Protein AF-A0A942D0F4-F1 (afdb_monomer_lite)

Secondary structure (DSSP, 8-state):
------HHHHHHHHHHHHHHHTTTGGGT-PPTT---GGGS-TT-S-GGGSPTT---TTTS-GGGS---TT-TTSTTTTT-HHHHHHHHHHHHHHHHHHTTSHHHHHHHHTTT--GGGS--GGGEEEEEEEEPBTPPPEEEEEETTEEEEEEEEE-GGG-EEEEEEEEE-SSS-EEEEEEEEEESTTS--EEEP--EEE-SSEEEEEEEE-TTEEEEEEEEEE-SS-EEEEEEEEE--TTS-EEEEEEEEEE-

Sequence (252 aa):
MRKRLTFANVMSVIAVFVALGGVGYAAVKLPKNSVGTAQLKPSSVTGAKVRNGSLTGADIAAGTLGTVPRATSAAGADHATSADNAAYAQHAGSADHAARADSAANADELGGAPASAYLGAGSVRRIDVTLHRNAEPVTLLQAGPLSLRASCGEGGLAGTFLVVEAASGGVEPSIYRSVVLQHQIGSPGTQAEAESMPISSSFQLLLRVEATNTAVGTIVYSDADTTISIDYRALALSGGDCPFAGTAVIAN

Radius of gyration: 59.55 Å; chains: 1; bounding box: 119×31×167 Å

Foldseek 3Di:
DDPDDPPVNVVVVVVVCCVVVVPPPCPPDDDPPNDDPVNDDPPNDDPVNDDPPPDDPVNDDPVPDDDDPDPVCVVVVVVPPVVVVVVVVVVVVVVVCPPPPVVVVVCVVVVVDPPLVDQPPVQKDKFWDKADEPDDWDFRDDDAQWTWTWHWYQDPVQAIKIKIKIWGPADFKWKWKWKWKDQDDPDDTDTPDTDRDRDDTMDIDIDRAHARIKIWIWIWIDDPQKIKIKTKIWHQHPNRIIIIIIMIGIDD

pLDDT: mean 71.76, std 12.82, range [40.78, 91.44]

Structure (mmCIF, N/CA/C/O backbone):
data_AF-A0A942D0F4-F1
#
_entry.id   AF-A0A942D0F4-F1
#
loop_
_atom_site.group_PDB
_atom_site.id
_atom_site.type_symbol
_atom_site.label_atom_id
_atom_site.label_alt_id
_atom_site.label_comp_id
_atom_site.label_asym_id
_atom_site.label_entity_id
_atom_site.label_seq_id
_atom_site.pdbx_PDB_ins_code
_atom_site.Cartn_x
_atom_site.Cartn_y
_atom_site.Cartn_z
_atom_site.occupancy
_atom_site.B_iso_or_equiv
_atom_site.auth_seq_id
_atom_site.auth_comp_id
_atom_site.auth_asym_id
_atom_site.auth_atom_id
_atom_site.pdbx_PDB_model_num
ATOM 1 N N . MET A 1 1 ? -79.527 15.277 116.116 1.00 46.66 1 MET A N 1
ATOM 2 C CA . MET A 1 1 ? -78.983 14.015 115.561 1.00 46.66 1 MET A CA 1
ATOM 3 C C . MET A 1 1 ? -77.509 14.205 115.219 1.00 46.66 1 MET A C 1
ATOM 5 O O . MET A 1 1 ? -77.206 15.027 114.368 1.00 46.66 1 MET A O 1
ATOM 9 N N . ARG A 1 2 ? -76.581 13.498 115.878 1.00 52.62 2 ARG A N 1
ATOM 10 C CA . ARG A 1 2 ? -75.160 13.474 115.480 1.00 52.62 2 ARG A CA 1
ATOM 11 C C . ARG A 1 2 ? -74.925 12.196 114.672 1.00 52.62 2 ARG A C 1
ATOM 13 O O . ARG A 1 2 ? -74.921 11.118 115.257 1.00 52.62 2 ARG A O 1
ATOM 20 N N . LYS A 1 3 ? -74.762 12.303 113.347 1.00 58.59 3 LYS A N 1
ATOM 21 C CA . LYS A 1 3 ? -74.319 11.186 112.495 1.00 58.59 3 LYS A CA 1
ATOM 22 C C . LYS A 1 3 ? -72.857 10.900 112.828 1.00 58.59 3 LYS A C 1
ATOM 24 O O . LYS A 1 3 ? -71.962 11.566 112.321 1.00 58.59 3 LYS A O 1
ATOM 29 N N . ARG A 1 4 ? -72.613 9.958 113.734 1.00 66.94 4 ARG A N 1
ATOM 30 C CA . ARG A 1 4 ? -71.269 9.426 113.952 1.00 66.94 4 ARG A CA 1
ATOM 31 C C . ARG A 1 4 ? -71.101 8.274 112.976 1.00 66.94 4 ARG A C 1
ATOM 33 O O . ARG A 1 4 ? -71.820 7.285 113.072 1.00 66.94 4 ARG A O 1
ATOM 40 N N . LEU A 1 5 ? -70.209 8.440 112.006 1.00 67.00 5 LEU A N 1
ATOM 41 C CA . LEU A 1 5 ? -69.762 7.322 111.186 1.00 67.00 5 LEU A CA 1
ATOM 42 C C . LEU A 1 5 ? -69.105 6.321 112.138 1.00 67.00 5 LEU A C 1
ATOM 44 O O . LEU A 1 5 ? -68.158 6.665 112.845 1.00 67.00 5 LEU A O 1
ATOM 48 N N . THR A 1 6 ? -69.667 5.120 112.232 1.00 80.00 6 THR A N 1
ATOM 49 C CA . THR A 1 6 ? -69.077 4.057 113.039 1.00 80.00 6 THR A CA 1
ATOM 50 C C . THR A 1 6 ? -67.771 3.626 112.380 1.00 80.00 6 THR A C 1
ATOM 52 O O . THR A 1 6 ? -67.660 3.588 111.153 1.00 80.00 6 THR A O 1
ATOM 55 N N . PHE A 1 7 ? -66.773 3.295 113.198 1.00 82.50 7 PHE A N 1
ATOM 56 C CA . PHE A 1 7 ? -65.472 2.800 112.741 1.00 82.50 7 PHE A CA 1
ATOM 57 C C . PHE A 1 7 ? -65.608 1.640 111.733 1.00 82.50 7 PHE A C 1
ATOM 59 O O . PHE A 1 7 ? -64.861 1.564 110.760 1.00 82.50 7 PHE A O 1
ATOM 66 N N . ALA A 1 8 ? -66.639 0.806 111.911 1.00 83.12 8 ALA A N 1
ATOM 67 C CA . ALA A 1 8 ? -66.989 -0.291 111.014 1.00 83.12 8 ALA A CA 1
ATOM 68 C C . ALA A 1 8 ? -67.270 0.158 109.569 1.00 83.12 8 ALA A C 1
ATOM 70 O O . ALA A 1 8 ? -66.761 -0.452 108.632 1.00 83.12 8 ALA A O 1
ATOM 71 N N . ASN A 1 9 ? -68.021 1.247 109.370 1.00 85.50 9 ASN A N 1
ATOM 72 C CA . ASN A 1 9 ? -68.335 1.724 108.022 1.00 85.50 9 ASN A CA 1
ATOM 73 C C . ASN A 1 9 ? -67.095 2.297 107.328 1.00 85.50 9 ASN A C 1
ATOM 75 O O . ASN A 1 9 ? -66.911 2.082 106.136 1.00 85.50 9 ASN A O 1
ATOM 79 N N . VAL A 1 10 ? -66.208 2.971 108.065 1.00 87.19 10 VAL A N 1
ATOM 80 C CA . VAL A 1 10 ? -64.954 3.496 107.499 1.00 87.19 10 VAL A CA 1
ATOM 81 C C . VAL A 1 10 ? -64.035 2.353 107.062 1.00 87.19 10 VAL A C 1
ATOM 83 O O . VAL A 1 10 ? -63.529 2.365 105.942 1.00 87.19 10 VAL A O 1
ATOM 86 N N . MET A 1 11 ? -63.873 1.330 107.904 1.00 87.25 11 MET A N 1
ATOM 87 C CA . MET A 1 11 ? -63.058 0.161 107.564 1.00 87.25 11 MET A CA 1
ATOM 88 C C . MET A 1 11 ? -63.653 -0.664 106.421 1.00 87.25 11 MET A C 1
ATOM 90 O O . MET A 1 11 ? -62.901 -1.146 105.580 1.00 87.25 11 MET A O 1
ATOM 94 N N . SER A 1 12 ? -64.981 -0.773 106.327 1.00 87.50 12 SER A N 1
ATOM 95 C CA . SER A 1 12 ? -65.645 -1.452 105.208 1.00 87.50 12 SER A CA 1
ATOM 96 C C . SER A 1 12 ? -65.361 -0.766 103.867 1.00 87.50 12 SER A C 1
ATOM 98 O O . SER A 1 12 ? -65.017 -1.441 102.899 1.00 87.50 12 SER A O 1
ATOM 100 N N . VAL A 1 13 ? -65.410 0.569 103.808 1.00 87.81 13 VAL A N 1
ATOM 101 C CA . VAL A 1 13 ? -65.136 1.311 102.565 1.00 87.81 13 VAL A CA 1
ATOM 102 C C . VAL A 1 13 ? -63.662 1.202 102.169 1.00 87.81 13 VAL A C 1
ATOM 104 O O . VAL A 1 13 ? -63.375 0.983 100.997 1.00 87.81 13 VAL A O 1
ATOM 107 N N . ILE A 1 14 ? -62.728 1.282 103.126 1.00 86.44 14 ILE A N 1
ATOM 108 C CA . ILE A 1 14 ? -61.291 1.103 102.854 1.00 86.44 14 ILE A CA 1
ATOM 109 C C . ILE A 1 14 ? -61.001 -0.327 102.387 1.00 86.44 14 ILE A C 1
ATOM 111 O O . ILE A 1 14 ? -60.286 -0.509 101.406 1.00 86.44 14 ILE A O 1
ATOM 115 N N . ALA A 1 15 ? -61.583 -1.338 103.036 1.00 86.00 15 ALA A N 1
ATOM 116 C CA . ALA A 1 15 ? -61.415 -2.734 102.644 1.00 86.00 15 ALA A CA 1
ATOM 117 C C . ALA A 1 15 ? -61.920 -2.989 101.217 1.00 86.00 15 ALA A C 1
ATOM 119 O O . ALA A 1 15 ? -61.225 -3.633 100.436 1.00 86.00 15 ALA A O 1
ATOM 120 N N . VAL A 1 16 ? -63.077 -2.431 100.844 1.00 85.06 16 VAL A N 1
ATOM 121 C CA . VAL A 1 16 ? -63.605 -2.515 99.472 1.00 85.06 16 VAL A CA 1
ATOM 122 C C . VAL A 1 16 ? -62.704 -1.766 98.487 1.00 85.06 16 VAL A C 1
ATOM 124 O O . VAL A 1 16 ? -62.429 -2.279 97.406 1.00 85.06 16 VAL A O 1
ATOM 127 N N . PHE A 1 17 ? -62.177 -0.596 98.860 1.00 84.94 17 PHE A N 1
ATOM 128 C CA . PHE A 1 17 ? -61.252 0.161 98.012 1.00 84.94 17 PHE A CA 1
ATOM 129 C C . PHE A 1 17 ? -59.936 -0.588 97.769 1.00 84.94 17 PHE A C 1
ATOM 131 O O . PHE A 1 17 ? -59.422 -0.579 96.655 1.00 84.94 17 PHE A O 1
ATOM 138 N N . VAL A 1 18 ? -59.403 -1.273 98.782 1.00 82.62 18 VAL A N 1
ATOM 139 C CA . VAL A 1 18 ? -58.183 -2.087 98.666 1.00 82.62 18 VAL A CA 1
ATOM 140 C C . VAL A 1 18 ? -58.455 -3.378 97.888 1.00 82.62 18 VAL A C 1
ATOM 142 O O . VAL A 1 18 ? -57.664 -3.736 97.015 1.00 82.62 18 VAL A O 1
ATOM 145 N N . ALA A 1 19 ? -59.593 -4.036 98.128 1.00 82.62 19 ALA A N 1
ATOM 146 C CA . ALA A 1 19 ? -60.007 -5.235 97.397 1.00 82.62 19 ALA A CA 1
ATOM 147 C C . ALA A 1 19 ? -60.222 -4.962 95.897 1.00 82.62 19 ALA A C 1
ATOM 149 O O . ALA A 1 19 ? -59.874 -5.798 95.068 1.00 82.62 19 ALA A O 1
ATOM 150 N N . LEU A 1 20 ? -60.737 -3.779 95.540 1.00 79.12 20 LEU A N 1
ATOM 151 C CA . LEU A 1 20 ? -60.887 -3.341 94.147 1.00 79.12 20 LEU A CA 1
ATOM 152 C C . LEU A 1 20 ? -59.605 -2.707 93.574 1.00 79.12 20 LEU A C 1
ATOM 154 O O . LEU A 1 20 ? -59.385 -2.751 92.366 1.00 79.12 20 LEU A O 1
ATOM 158 N N . GLY A 1 21 ? -58.742 -2.134 94.417 1.00 72.00 21 GLY A N 1
ATOM 159 C CA . GLY A 1 21 ? -57.509 -1.452 94.010 1.00 72.00 21 GLY A CA 1
ATOM 160 C C . GLY A 1 21 ? -56.322 -2.379 93.720 1.00 72.00 21 GLY A C 1
ATOM 161 O O . GLY A 1 21 ? -55.413 -1.992 92.984 1.00 72.00 21 GLY A O 1
ATOM 162 N N . GLY A 1 22 ? -56.322 -3.610 94.247 1.00 64.88 22 GLY A N 1
ATOM 163 C CA . GLY A 1 22 ? -55.189 -4.543 94.152 1.00 64.88 22 GLY A CA 1
ATOM 164 C C . GLY A 1 22 ? -54.845 -5.041 92.740 1.00 64.88 22 GLY A C 1
ATOM 165 O O . GLY A 1 22 ? -53.707 -5.432 92.493 1.00 64.88 22 GLY A O 1
ATOM 166 N N . VAL A 1 23 ? -55.782 -4.988 91.789 1.00 62.19 23 VAL A N 1
ATOM 167 C CA . VAL A 1 23 ? -55.579 -5.498 90.416 1.00 62.19 23 VAL A CA 1
ATOM 168 C C . VAL A 1 23 ? -55.050 -4.451 89.427 1.00 62.19 23 VAL A C 1
ATOM 170 O O . VAL A 1 23 ? -54.609 -4.805 88.336 1.00 62.19 23 VAL A O 1
ATOM 173 N N . GLY A 1 24 ? -55.049 -3.163 89.788 1.00 58.78 24 GLY A N 1
ATOM 174 C CA . GLY A 1 24 ? -54.719 -2.076 88.855 1.00 58.78 24 GLY A CA 1
ATOM 175 C C . GLY A 1 24 ? -53.224 -1.787 88.686 1.00 58.78 24 GLY A C 1
ATOM 176 O O . GLY A 1 24 ? -52.802 -1.336 87.624 1.00 58.78 24 GLY A O 1
ATOM 177 N N . TYR A 1 25 ? -52.395 -2.047 89.703 1.00 54.44 25 TYR A N 1
ATOM 178 C CA . TYR A 1 25 ? -51.003 -1.571 89.698 1.00 54.44 25 TYR A CA 1
ATOM 179 C C . TYR A 1 25 ? -50.061 -2.418 88.823 1.00 54.44 25 TYR A C 1
ATOM 181 O O . TYR A 1 25 ? -49.127 -1.886 88.225 1.00 54.44 25 TYR A O 1
ATOM 189 N N . ALA A 1 26 ? -50.337 -3.715 88.662 1.00 56.12 26 ALA A N 1
ATOM 190 C CA . ALA A 1 26 ? -49.526 -4.594 87.815 1.00 56.12 26 ALA A CA 1
ATOM 191 C C . ALA A 1 26 ? -49.729 -4.350 86.303 1.00 56.12 26 ALA A C 1
ATOM 193 O O . ALA A 1 26 ? -48.894 -4.754 85.497 1.00 56.12 26 ALA A O 1
ATOM 194 N N . ALA A 1 27 ? -50.807 -3.664 85.907 1.00 57.88 27 ALA A N 1
ATOM 195 C CA . ALA A 1 27 ? -51.160 -3.461 84.502 1.00 57.88 27 ALA A CA 1
ATOM 196 C C . ALA A 1 27 ? -50.470 -2.251 83.840 1.00 57.88 27 ALA A C 1
ATOM 198 O O . ALA A 1 27 ? -50.509 -2.126 82.618 1.00 57.88 27 ALA A O 1
ATOM 199 N N . VAL A 1 28 ? -49.847 -1.352 84.613 1.00 64.31 28 VAL A N 1
ATOM 200 C CA . VAL A 1 28 ? -49.390 -0.045 84.090 1.00 64.31 28 VAL A CA 1
ATOM 201 C C . VAL A 1 28 ? -47.878 0.009 83.830 1.00 64.31 28 VAL A C 1
ATOM 203 O O . VAL A 1 28 ? -47.424 0.800 83.005 1.00 64.31 28 VAL A O 1
ATOM 206 N N . LYS A 1 29 ? -47.074 -0.851 84.470 1.00 67.88 29 LYS A N 1
ATOM 207 C CA . LYS A 1 29 ? -45.626 -0.951 84.213 1.00 67.88 29 LYS A CA 1
ATOM 208 C C . LYS A 1 29 ? -45.172 -2.405 84.186 1.00 67.88 29 LYS A C 1
ATOM 210 O O .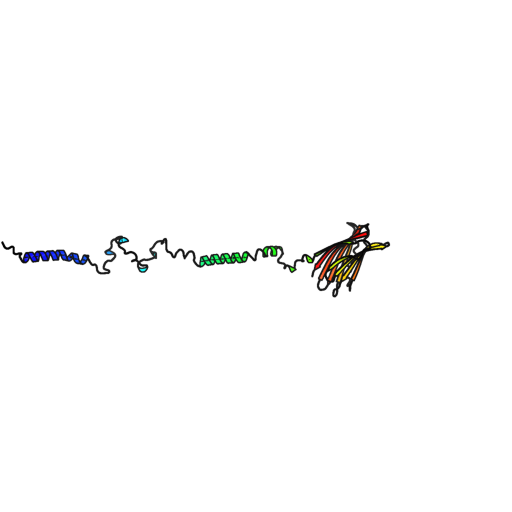 LYS A 1 29 ? -44.862 -2.991 85.218 1.00 67.88 29 LYS A O 1
ATOM 215 N N . LEU A 1 30 ? -45.092 -2.963 82.983 1.00 72.75 30 LEU A N 1
ATOM 216 C CA . LEU A 1 30 ? -44.415 -4.235 82.756 1.00 72.75 30 LEU A CA 1
ATOM 217 C C . LEU A 1 30 ? -42.901 -4.060 82.989 1.00 72.75 30 LEU A C 1
ATOM 219 O O . LEU A 1 30 ? -42.330 -3.063 82.527 1.00 72.75 30 LEU A O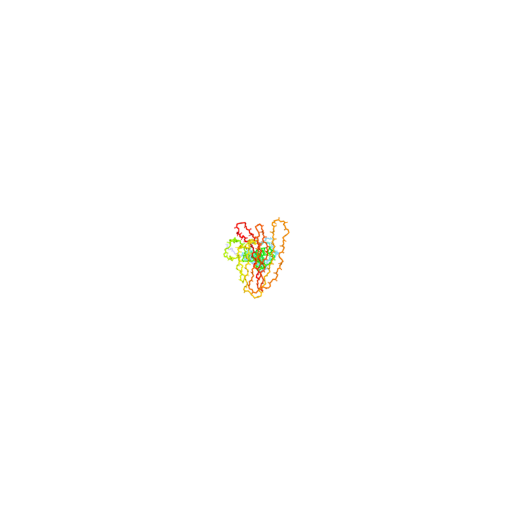 1
ATOM 223 N N . PRO A 1 31 ? -42.230 -5.003 83.674 1.00 76.44 31 PRO A N 1
ATOM 224 C CA . PRO A 1 31 ? -40.776 -5.021 83.734 1.00 76.44 31 PRO A CA 1
ATOM 225 C C . PRO A 1 31 ? -40.181 -5.155 82.326 1.00 76.44 31 PRO A C 1
ATOM 227 O O . PRO A 1 31 ? -40.799 -5.715 81.413 1.00 76.44 31 PRO A O 1
ATOM 230 N N . LYS A 1 32 ? -38.947 -4.670 82.138 1.00 75.94 32 LYS A N 1
ATOM 231 C CA . LYS A 1 32 ? -38.210 -4.892 80.884 1.00 75.94 32 LYS A CA 1
ATOM 232 C C . LYS A 1 32 ? -38.140 -6.401 80.596 1.00 75.94 32 LYS A C 1
ATOM 234 O O . LYS A 1 32 ? -37.980 -7.192 81.521 1.00 75.94 32 LYS A O 1
ATOM 239 N N . ASN A 1 33 ? -38.274 -6.789 79.326 1.00 76.25 33 ASN A N 1
ATOM 240 C CA . ASN A 1 33 ? -38.228 -8.184 78.852 1.00 76.25 33 ASN A CA 1
ATOM 241 C C . ASN A 1 33 ? -39.361 -9.107 79.355 1.00 76.25 33 ASN A C 1
ATOM 243 O O . ASN A 1 33 ? -39.236 -10.322 79.273 1.00 76.25 33 ASN A O 1
ATOM 247 N N . SER A 1 34 ? -40.473 -8.557 79.857 1.00 80.81 34 SER A N 1
ATOM 248 C CA . SER A 1 34 ? -41.623 -9.351 80.337 1.00 80.81 34 SER A CA 1
ATOM 249 C C . SER A 1 34 ? -42.722 -9.575 79.290 1.00 80.81 34 SER A C 1
ATOM 251 O O . SER A 1 34 ? -43.788 -10.080 79.634 1.00 80.81 34 SER A O 1
ATOM 253 N N . VAL A 1 35 ? -42.480 -9.180 78.033 1.00 83.94 35 VAL A N 1
ATOM 254 C CA . VAL A 1 35 ? -43.385 -9.406 76.895 1.00 83.94 35 VAL A CA 1
ATOM 255 C C . VAL A 1 35 ? -42.689 -10.313 75.878 1.00 83.94 35 VAL A C 1
ATOM 257 O O . VAL A 1 35 ? -41.828 -9.864 75.128 1.00 83.94 35 VAL A O 1
ATOM 260 N N . GLY A 1 36 ? -43.042 -11.595 75.885 1.00 85.56 36 GLY A N 1
ATOM 261 C CA . GLY A 1 36 ? -42.638 -12.602 74.911 1.00 85.56 36 GLY A CA 1
ATOM 262 C C . GLY A 1 36 ? -43.706 -12.857 73.844 1.00 85.56 36 GLY A C 1
ATOM 263 O O . GLY A 1 36 ? -44.772 -12.241 73.821 1.00 85.56 36 GLY A O 1
ATOM 264 N N . THR A 1 37 ? -43.434 -13.816 72.962 1.00 83.75 37 THR A N 1
ATOM 265 C CA . THR A 1 37 ? -44.292 -14.151 71.811 1.00 83.75 37 THR A CA 1
ATOM 266 C C . THR A 1 37 ? -45.696 -14.596 72.215 1.00 83.75 37 THR A C 1
ATOM 268 O O . THR A 1 37 ? -46.662 -14.206 71.571 1.00 83.75 37 THR A O 1
ATOM 271 N N . ALA A 1 38 ? -45.836 -15.333 73.322 1.00 85.38 38 ALA A N 1
ATOM 272 C CA . ALA A 1 38 ? -47.132 -15.800 73.823 1.00 85.38 38 ALA A CA 1
ATOM 273 C C . ALA A 1 38 ? -48.079 -14.659 74.250 1.00 85.38 38 ALA A C 1
ATOM 275 O O . ALA A 1 38 ? -49.293 -14.842 74.282 1.00 85.38 38 ALA A O 1
ATOM 276 N N . GLN A 1 39 ? -47.540 -13.477 74.567 1.00 87.31 39 GLN A N 1
ATOM 277 C CA . GLN A 1 39 ? -48.325 -12.296 74.946 1.00 87.31 39 GLN A CA 1
ATOM 278 C C . GLN A 1 39 ? -48.682 -11.415 73.738 1.00 87.31 39 GLN A C 1
ATOM 280 O O . GLN A 1 39 ? -49.479 -10.484 73.870 1.00 87.31 39 GLN A O 1
ATOM 285 N N . LEU A 1 40 ? -48.120 -11.699 72.558 1.00 89.12 40 LEU A N 1
ATOM 286 C CA . LEU A 1 40 ? -48.349 -10.950 71.328 1.00 89.12 40 LEU A CA 1
ATOM 287 C C . LEU A 1 40 ? -49.239 -11.756 70.382 1.00 89.12 40 LEU A C 1
ATOM 289 O O . LEU A 1 40 ? -48.892 -12.845 69.934 1.00 89.12 40 LEU A O 1
ATOM 293 N N . LYS A 1 41 ? -50.394 -11.194 70.020 1.00 88.94 41 LYS A N 1
ATOM 294 C CA . LYS A 1 41 ? -51.226 -11.776 68.959 1.00 88.94 41 LYS A CA 1
ATOM 295 C C . LYS A 1 41 ? -50.544 -11.590 67.592 1.00 88.94 41 LYS A C 1
ATOM 297 O O . LYS A 1 41 ? -49.852 -10.579 67.409 1.00 88.94 41 LYS A O 1
ATOM 302 N N . PRO A 1 42 ? -50.774 -12.487 66.615 1.00 87.75 42 PRO A N 1
ATOM 303 C CA . PRO A 1 42 ? -50.336 -12.272 65.238 1.00 87.75 42 PRO A CA 1
ATOM 304 C C . PRO A 1 42 ? -50.777 -10.896 64.722 1.00 87.75 42 PRO A C 1
ATOM 306 O O . PRO A 1 42 ? -51.885 -10.447 65.017 1.00 87.75 42 PRO A O 1
ATOM 309 N N . SER A 1 43 ? -49.889 -10.203 64.005 1.00 86.00 43 SER A N 1
ATOM 310 C CA . SER A 1 43 ? -50.131 -8.862 63.438 1.00 86.00 43 SER A CA 1
ATOM 311 C C . SER A 1 43 ? -50.434 -7.754 64.459 1.00 86.00 43 SER A C 1
ATOM 313 O O . SER A 1 43 ? -50.879 -6.667 64.092 1.00 86.00 43 SER A O 1
ATOM 315 N N . SER A 1 44 ? -50.178 -7.986 65.751 1.00 89.50 44 SER A N 1
ATOM 316 C CA . SER A 1 44 ? -50.393 -6.972 66.791 1.00 89.50 44 SER A CA 1
ATOM 317 C C . SER A 1 44 ? -49.363 -5.840 66.764 1.00 89.50 44 SER A C 1
ATOM 319 O O . SER A 1 44 ? -49.673 -4.743 67.235 1.00 89.50 44 SER A O 1
ATOM 321 N N . VAL A 1 45 ? -48.172 -6.068 66.204 1.00 90.00 45 VAL A N 1
ATOM 322 C CA . VAL A 1 45 ? -47.109 -5.065 66.043 1.00 90.00 45 VAL A CA 1
ATOM 323 C C . VAL A 1 45 ? -47.138 -4.542 64.609 1.00 90.00 45 VAL A C 1
ATOM 325 O O . VAL A 1 45 ? -46.658 -5.186 63.683 1.00 90.00 45 VAL A O 1
ATOM 328 N N . THR A 1 46 ? -47.750 -3.375 64.427 1.00 91.00 46 THR A N 1
ATOM 329 C CA . THR A 1 46 ? -47.842 -2.672 63.141 1.00 91.00 46 THR A CA 1
ATOM 330 C C . THR A 1 46 ? -46.742 -1.620 63.023 1.00 91.00 46 THR A C 1
ATOM 332 O O . THR A 1 46 ? -46.221 -1.171 64.042 1.00 91.00 46 THR A O 1
ATOM 335 N N . GLY A 1 47 ? -46.458 -1.127 61.812 1.00 88.88 47 GLY A N 1
ATOM 336 C CA . GLY A 1 47 ? -45.443 -0.083 61.593 1.00 88.88 47 GLY A CA 1
ATOM 337 C C . GLY A 1 47 ? -45.618 1.157 62.481 1.00 88.88 47 GLY A C 1
ATOM 338 O O . GLY A 1 47 ? -44.652 1.630 63.060 1.00 88.88 47 GLY A O 1
ATOM 339 N N . ALA A 1 48 ? -46.856 1.607 62.717 1.00 91.38 48 ALA A N 1
ATOM 340 C CA . ALA A 1 48 ? -47.139 2.737 63.612 1.00 91.38 48 ALA A CA 1
ATOM 341 C C . ALA A 1 48 ? -46.757 2.509 65.094 1.00 91.38 48 ALA A C 1
ATOM 343 O O . ALA A 1 48 ? -46.645 3.468 65.851 1.00 91.38 48 ALA A O 1
ATOM 344 N N . LYS A 1 49 ? -46.577 1.251 65.525 1.00 89.19 49 LYS A N 1
ATOM 345 C CA . LYS A 1 49 ? -46.125 0.891 66.882 1.00 89.19 49 LYS A CA 1
ATOM 346 C C . LYS A 1 49 ? -44.602 0.783 66.983 1.00 89.19 49 LYS A C 1
ATOM 348 O O . LYS A 1 49 ? -44.082 0.613 68.082 1.00 89.19 49 LYS A O 1
ATOM 353 N N . VAL A 1 50 ? -43.900 0.864 65.855 1.00 91.44 50 VAL A N 1
ATOM 354 C CA . VAL A 1 50 ? -42.442 0.821 65.773 1.00 91.44 50 VAL A CA 1
ATOM 355 C C . VAL A 1 50 ? -41.933 2.244 65.576 1.00 91.44 50 VAL A C 1
ATOM 357 O O . VAL A 1 50 ? -42.436 2.996 64.745 1.00 91.44 50 VAL A O 1
ATOM 360 N N . ARG A 1 51 ? -40.930 2.640 66.358 1.00 90.69 51 ARG A N 1
ATOM 361 C CA . ARG A 1 51 ? -40.317 3.960 66.217 1.00 90.69 51 ARG A CA 1
ATOM 362 C C . ARG A 1 51 ? -39.484 4.001 64.933 1.00 90.69 51 ARG A C 1
ATOM 364 O O . ARG A 1 51 ? -38.658 3.126 64.695 1.00 90.69 51 ARG A O 1
ATOM 371 N N . ASN A 1 52 ? -39.646 5.053 64.135 1.00 88.62 52 ASN A N 1
ATOM 372 C CA . ASN A 1 52 ? -38.848 5.233 62.921 1.00 88.62 52 ASN A CA 1
ATOM 373 C C . ASN A 1 52 ? -37.344 5.203 63.236 1.00 88.62 52 ASN A C 1
ATOM 375 O O . ASN A 1 52 ? -36.885 5.886 64.155 1.00 88.62 52 ASN A O 1
ATOM 379 N N . GLY A 1 53 ? -36.596 4.399 62.475 1.00 85.44 53 GLY A N 1
ATOM 380 C CA . GLY A 1 53 ? -35.149 4.234 62.628 1.00 85.44 53 GLY A CA 1
ATOM 381 C C . GLY A 1 53 ? -34.702 3.402 63.835 1.00 85.44 53 GLY A C 1
ATOM 382 O O . GLY A 1 53 ? -33.506 3.338 64.090 1.00 85.44 53 GLY A O 1
ATOM 383 N N . SER A 1 54 ? -35.613 2.771 64.589 1.00 90.06 54 SER A N 1
ATOM 384 C CA . SER A 1 54 ? -35.219 1.926 65.727 1.00 90.06 54 SER A CA 1
ATOM 385 C C . SER A 1 54 ? -34.793 0.512 65.340 1.00 90.06 54 SER A C 1
ATOM 387 O O . SER A 1 54 ? -34.214 -0.171 66.173 1.00 90.06 54 SER A O 1
ATOM 389 N N . LEU A 1 55 ? -35.126 0.058 64.128 1.00 90.00 55 LEU A N 1
ATOM 390 C CA . LEU A 1 55 ? -34.731 -1.255 63.620 1.00 90.00 55 LEU A CA 1
ATOM 391 C C . LEU A 1 55 ? -33.407 -1.124 62.866 1.00 90.00 55 LEU A C 1
ATOM 393 O O . LEU A 1 55 ? -33.309 -0.354 61.910 1.00 90.00 55 LEU A O 1
ATOM 397 N N . THR A 1 56 ? -32.402 -1.872 63.303 1.00 87.62 56 THR A N 1
ATOM 398 C CA . THR A 1 56 ? -31.062 -1.913 62.712 1.00 87.62 56 THR A CA 1
ATOM 399 C C . THR A 1 56 ? -30.847 -3.206 61.926 1.00 87.62 56 THR A C 1
ATOM 401 O O . THR A 1 56 ? -31.659 -4.127 61.980 1.00 87.62 56 THR A O 1
ATOM 404 N N . GLY A 1 57 ? -29.721 -3.313 61.214 1.00 83.25 57 GLY A N 1
ATOM 405 C CA . GLY A 1 57 ? -29.353 -4.551 60.517 1.00 83.25 57 GLY A CA 1
ATOM 406 C C . GLY A 1 57 ? -29.183 -5.764 61.444 1.00 83.25 57 GLY A C 1
ATOM 407 O O . GLY A 1 57 ? -29.324 -6.888 60.983 1.00 83.25 57 GLY A O 1
ATOM 408 N N . ALA A 1 58 ? -28.936 -5.558 62.743 1.00 85.62 58 ALA A N 1
ATOM 409 C CA . ALA A 1 58 ? -28.870 -6.645 63.722 1.00 85.62 58 ALA A CA 1
ATOM 410 C C . ALA A 1 58 ? -30.259 -7.195 64.099 1.00 85.62 58 ALA A C 1
ATOM 412 O O . ALA A 1 58 ? -30.372 -8.346 64.512 1.00 85.62 58 ALA A O 1
ATOM 413 N N . ASP A 1 59 ? -31.312 -6.390 63.930 1.00 86.06 59 ASP A N 1
ATOM 414 C CA . ASP A 1 59 ? -32.695 -6.755 64.256 1.00 86.06 59 ASP A CA 1
ATOM 415 C C . ASP A 1 59 ? -33.413 -7.447 63.084 1.00 86.06 59 ASP A C 1
ATOM 417 O O . ASP A 1 59 ? -34.530 -7.943 63.236 1.00 86.06 59 ASP A O 1
ATOM 421 N N . ILE A 1 60 ? -32.796 -7.454 61.895 1.00 87.56 60 ILE A N 1
ATOM 422 C CA . ILE A 1 60 ? -33.411 -7.899 60.645 1.00 87.56 60 ILE A CA 1
ATOM 423 C C . ILE A 1 60 ? -32.569 -9.009 60.015 1.00 87.56 60 ILE A C 1
ATOM 425 O O . ILE A 1 60 ? -31.424 -8.804 59.620 1.00 87.56 60 ILE A O 1
ATOM 429 N N . ALA A 1 61 ? -33.171 -10.181 59.823 1.00 85.00 61 ALA A N 1
ATOM 430 C CA . ALA A 1 61 ? -32.571 -11.243 59.027 1.00 85.00 61 ALA A CA 1
ATOM 431 C C . ALA A 1 61 ? -32.630 -10.871 57.533 1.00 85.00 61 ALA A C 1
ATOM 433 O O . ALA A 1 61 ? -33.650 -11.058 56.876 1.00 85.00 61 ALA A O 1
ATOM 434 N N . ALA A 1 62 ? -31.535 -10.346 56.977 1.00 79.88 62 ALA A N 1
ATOM 435 C CA . ALA A 1 62 ? -31.492 -9.864 55.590 1.00 79.88 62 ALA A CA 1
ATOM 436 C C . ALA A 1 62 ? -31.944 -10.913 54.550 1.00 79.88 62 ALA A C 1
ATOM 438 O O . ALA A 1 62 ? -32.555 -10.554 53.550 1.00 79.88 62 ALA A O 1
ATOM 439 N N . GLY A 1 63 ? -31.718 -12.206 54.815 1.00 77.56 63 GLY A N 1
ATOM 440 C CA . GLY A 1 63 ? -32.141 -13.305 53.937 1.00 77.56 63 GLY A CA 1
ATOM 441 C C . GLY A 1 63 ? -33.655 -13.544 53.871 1.00 77.56 63 GLY A C 1
ATOM 442 O O . GLY A 1 63 ? -34.110 -14.262 52.987 1.00 77.56 63 GLY A O 1
ATOM 443 N N . THR A 1 64 ? -34.446 -12.956 54.775 1.00 80.69 64 THR A N 1
ATOM 444 C CA . THR A 1 64 ? -35.918 -13.020 54.720 1.00 80.69 64 THR A CA 1
ATOM 445 C C . THR A 1 64 ? -36.536 -11.823 53.998 1.00 80.69 64 THR A C 1
ATOM 447 O O . THR A 1 64 ? -37.756 -11.756 53.858 1.00 80.69 64 THR A O 1
ATOM 450 N N . LEU A 1 65 ? -35.725 -10.848 53.579 1.00 80.50 65 LEU A N 1
ATOM 451 C CA . LEU A 1 65 ? -36.193 -9.699 52.811 1.00 80.50 65 LEU A CA 1
ATOM 452 C C . LEU A 1 65 ? -36.279 -10.069 51.325 1.00 80.50 65 LEU A C 1
ATOM 454 O O . LEU A 1 65 ? -35.386 -10.714 50.783 1.00 80.50 65 LEU A O 1
ATOM 458 N N . GLY A 1 66 ? -37.352 -9.638 50.657 1.00 75.44 66 GLY A N 1
ATOM 459 C CA . GLY A 1 66 ? -37.429 -9.677 49.196 1.00 75.44 66 GLY A CA 1
ATOM 460 C C . GLY A 1 66 ? -36.485 -8.660 48.544 1.00 75.44 66 GLY A C 1
ATOM 461 O O . GLY A 1 66 ? -35.806 -7.888 49.223 1.00 75.44 66 GLY A O 1
ATOM 462 N N . THR A 1 67 ? -36.471 -8.624 47.212 1.00 70.06 67 THR A N 1
ATOM 463 C CA . THR A 1 67 ? -35.641 -7.690 46.440 1.00 70.06 67 THR A CA 1
ATOM 464 C C . THR A 1 67 ? -35.916 -6.241 46.845 1.00 70.06 67 THR A C 1
ATOM 466 O O . THR A 1 67 ? -37.021 -5.736 46.652 1.00 70.06 67 THR A O 1
ATOM 469 N N . VAL A 1 68 ? -34.906 -5.562 47.396 1.00 70.12 68 VAL A N 1
ATOM 470 C CA . VAL A 1 68 ? -34.980 -4.141 47.760 1.00 70.12 68 VAL A CA 1
ATOM 471 C C . VAL A 1 68 ? -34.816 -3.303 46.481 1.00 70.12 68 VAL A C 1
ATOM 473 O O . VAL A 1 68 ? -33.722 -3.294 45.919 1.00 70.12 68 VAL A O 1
ATOM 476 N N . PRO A 1 69 ? -35.844 -2.566 46.008 1.00 63.75 69 PRO A N 1
ATOM 477 C CA . PRO A 1 69 ? -35.812 -1.913 44.689 1.00 63.75 69 PRO A CA 1
ATOM 478 C C . PRO A 1 69 ? -34.788 -0.777 44.551 1.00 63.75 69 PRO A C 1
ATOM 480 O O . PRO A 1 69 ? -34.507 -0.332 43.444 1.00 63.75 69 PRO A O 1
ATOM 483 N N . ARG A 1 70 ? -34.259 -0.263 45.669 1.00 61.66 70 ARG A N 1
ATOM 484 C CA . ARG A 1 70 ? -33.212 0.768 45.700 1.00 61.66 70 ARG A CA 1
ATOM 485 C C . ARG A 1 70 ? -32.215 0.478 46.815 1.00 61.66 70 ARG A C 1
ATOM 487 O O . ARG A 1 70 ? -32.157 1.197 47.807 1.00 61.66 70 ARG A O 1
ATOM 494 N N . ALA A 1 71 ? -31.437 -0.586 46.664 1.00 61.44 71 ALA A N 1
ATOM 495 C CA . ALA A 1 71 ? -30.136 -0.627 47.312 1.00 61.44 71 ALA A CA 1
ATOM 496 C C . ALA A 1 71 ? -29.202 0.249 46.469 1.00 61.44 71 ALA A C 1
ATOM 498 O O . ALA A 1 71 ? -28.891 -0.086 45.329 1.00 61.44 71 ALA A O 1
ATOM 499 N N . THR A 1 72 ? -28.765 1.389 46.998 1.00 55.69 72 THR A N 1
ATOM 500 C CA . THR A 1 72 ? -27.800 2.289 46.342 1.00 55.69 72 THR A CA 1
ATOM 501 C C . THR A 1 72 ? -26.472 1.604 45.982 1.00 55.69 72 THR A C 1
ATOM 503 O O . THR A 1 72 ? -25.698 2.168 45.219 1.00 55.69 72 THR A O 1
ATOM 506 N N . SER A 1 73 ? -26.222 0.373 46.451 1.00 57.06 73 SER A N 1
ATOM 507 C CA . SER A 1 73 ? -25.071 -0.448 46.055 1.00 57.06 73 SER A CA 1
ATOM 508 C C . SER A 1 73 ? -25.281 -1.306 44.797 1.00 57.06 73 SER A C 1
ATOM 510 O O . SER A 1 73 ? -24.321 -1.923 44.351 1.00 57.06 73 SER A O 1
ATOM 512 N N . ALA A 1 74 ? -26.483 -1.373 44.210 1.00 55.84 74 ALA A N 1
ATOM 513 C CA . ALA A 1 74 ? -26.702 -2.126 42.968 1.00 55.84 74 ALA A CA 1
ATOM 514 C C . ALA A 1 74 ? -26.157 -1.381 41.735 1.00 55.84 74 ALA A C 1
ATOM 516 O O . ALA A 1 74 ? -25.582 -2.002 40.852 1.00 55.84 74 ALA A O 1
ATOM 517 N N . ALA A 1 75 ? -26.214 -0.044 41.727 1.00 54.12 75 ALA A N 1
ATOM 518 C CA . ALA A 1 75 ? -25.666 0.766 40.633 1.00 54.12 75 ALA A CA 1
ATOM 519 C C . ALA A 1 75 ? -24.126 0.688 40.523 1.00 54.12 75 ALA A C 1
ATOM 521 O O . ALA A 1 75 ? -23.571 0.923 39.457 1.00 54.12 75 ALA A O 1
ATOM 522 N N . GLY A 1 76 ? -23.429 0.343 41.615 1.00 56.22 76 GLY A N 1
ATOM 523 C CA . GLY A 1 76 ? -21.984 0.084 41.602 1.00 56.22 76 GLY A CA 1
ATOM 524 C C . GLY A 1 76 ? -21.610 -1.353 41.220 1.00 56.22 76 GLY A C 1
ATOM 525 O O . GLY A 1 76 ? -20.454 -1.607 40.903 1.00 56.22 76 GLY A O 1
ATOM 526 N N . ALA A 1 77 ? -22.565 -2.291 41.240 1.00 57.44 77 ALA A N 1
ATOM 527 C CA . ALA A 1 77 ? -22.329 -3.678 40.839 1.00 57.44 77 ALA A CA 1
ATOM 528 C C . ALA A 1 77 ? -22.309 -3.842 39.309 1.00 57.44 77 ALA A C 1
ATOM 530 O O . ALA A 1 77 ? -21.582 -4.692 38.803 1.00 57.44 77 ALA A O 1
ATOM 531 N N . ASP A 1 78 ? -23.036 -2.988 38.580 1.00 60.16 78 ASP A N 1
ATOM 532 C CA . ASP A 1 78 ? -23.020 -2.965 37.110 1.00 60.16 78 ASP A CA 1
ATOM 533 C C . ASP A 1 78 ? -21.703 -2.378 36.551 1.00 60.16 78 ASP A C 1
ATOM 535 O O . ASP A 1 78 ? -21.257 -2.769 35.475 1.00 60.16 78 ASP A O 1
ATOM 539 N N . HIS A 1 79 ? -21.022 -1.518 37.323 1.00 60.34 79 HIS A N 1
ATOM 540 C CA . HIS A 1 79 ? -19.660 -1.011 37.071 1.00 60.34 79 HIS A CA 1
ATOM 541 C C . HIS A 1 79 ? -18.577 -1.838 37.791 1.00 60.34 79 HIS A C 1
ATOM 543 O O . HIS A 1 79 ? -17.566 -1.313 38.259 1.00 60.34 79 HIS A O 1
ATOM 549 N N . ALA A 1 80 ? -18.782 -3.148 37.938 1.00 66.94 80 ALA A N 1
ATOM 550 C CA . ALA A 1 80 ? -17.743 -4.015 38.477 1.00 66.94 80 ALA A CA 1
ATOM 551 C C . ALA A 1 80 ? -16.482 -3.939 37.599 1.00 66.94 80 ALA A C 1
ATOM 553 O O . ALA A 1 80 ? -16.572 -3.947 36.375 1.00 66.94 80 ALA A O 1
ATOM 554 N N . THR A 1 81 ? -15.299 -3.984 38.217 1.00 65.50 81 THR A N 1
ATOM 555 C CA . THR A 1 81 ? -13.978 -4.020 37.555 1.00 65.50 81 THR A CA 1
ATOM 556 C C . THR A 1 81 ? -13.901 -5.017 36.385 1.00 65.50 81 THR A C 1
ATOM 558 O O . THR A 1 81 ? -13.147 -4.816 35.441 1.00 65.50 81 THR A O 1
ATOM 561 N N . SER A 1 82 ? -14.710 -6.084 36.408 1.00 67.19 82 SER A N 1
ATOM 562 C CA . SER A 1 82 ? -14.840 -7.042 35.303 1.00 67.19 82 SER A CA 1
ATOM 563 C C . SER A 1 82 ? -15.424 -6.444 34.013 1.00 67.19 82 SER A C 1
ATOM 565 O O . SER A 1 82 ? -14.995 -6.845 32.934 1.00 67.19 82 SER A O 1
ATOM 567 N N . ALA A 1 83 ? -16.390 -5.525 34.097 1.00 70.12 83 ALA A N 1
ATOM 568 C CA . ALA A 1 83 ? -16.980 -4.849 32.940 1.00 70.12 83 ALA A CA 1
ATOM 569 C C . ALA A 1 83 ? -15.997 -3.835 32.333 1.00 70.12 83 ALA A C 1
ATOM 571 O O . ALA A 1 83 ? -15.808 -3.817 31.117 1.00 70.12 83 ALA A O 1
ATOM 572 N N . ASP A 1 84 ? -15.290 -3.077 33.180 1.00 77.19 84 ASP A N 1
ATOM 573 C CA . ASP A 1 84 ? -14.247 -2.145 32.733 1.00 77.19 84 ASP A CA 1
ATOM 574 C C . ASP A 1 84 ? -13.070 -2.888 32.075 1.00 77.19 84 ASP A C 1
ATOM 576 O O . ASP A 1 84 ? -12.590 -2.479 31.018 1.00 77.19 84 ASP A O 1
ATOM 580 N N . ASN A 1 85 ? -12.652 -4.031 32.637 1.00 72.44 85 ASN A N 1
ATOM 581 C CA . ASN A 1 85 ? -11.626 -4.895 32.042 1.00 72.44 85 ASN A CA 1
ATOM 582 C C . ASN A 1 85 ? -12.051 -5.450 30.674 1.00 72.44 85 ASN A C 1
ATOM 584 O O . ASN A 1 85 ? -11.224 -5.533 29.766 1.00 72.44 85 ASN A O 1
ATOM 588 N N . ALA A 1 86 ? -13.324 -5.822 30.507 1.00 74.75 86 ALA A N 1
ATOM 589 C CA . ALA A 1 86 ? -13.840 -6.307 29.229 1.00 74.75 86 ALA A CA 1
ATOM 590 C C . ALA A 1 86 ? -13.815 -5.208 28.152 1.00 74.75 86 ALA A C 1
ATOM 592 O O . ALA A 1 86 ? -13.365 -5.461 27.035 1.00 74.75 86 ALA A O 1
ATOM 593 N N . ALA A 1 87 ? -14.213 -3.979 28.497 1.00 75.06 87 ALA A N 1
ATOM 594 C CA . ALA A 1 87 ? -14.147 -2.835 27.588 1.00 75.06 87 ALA A CA 1
ATOM 595 C C . ALA A 1 87 ? -12.696 -2.467 27.217 1.00 75.06 87 ALA A C 1
ATOM 597 O O . ALA A 1 87 ? -12.393 -2.237 26.044 1.00 75.06 87 ALA A O 1
ATOM 598 N N . TYR A 1 88 ? -11.776 -2.487 28.190 1.00 70.88 88 TYR A N 1
ATOM 599 C CA . TYR A 1 88 ? -10.345 -2.275 27.944 1.00 70.88 88 TYR A CA 1
ATOM 600 C C . TYR A 1 88 ? -9.748 -3.343 27.015 1.00 70.88 88 TYR A C 1
ATOM 602 O O . TYR A 1 88 ? -9.000 -3.008 26.096 1.00 70.88 88 TYR A O 1
ATOM 610 N N . ALA A 1 89 ? -10.108 -4.618 27.199 1.00 71.25 89 ALA A N 1
ATOM 611 C CA . ALA A 1 89 ? -9.647 -5.713 26.344 1.00 71.25 89 ALA A CA 1
ATOM 612 C C . ALA A 1 89 ? -10.158 -5.586 24.896 1.00 71.25 89 ALA A C 1
ATOM 614 O O . ALA A 1 89 ? -9.409 -5.834 23.950 1.00 71.25 89 ALA A O 1
ATOM 615 N N . GLN A 1 90 ? -11.405 -5.145 24.705 1.00 75.62 90 GLN A N 1
ATOM 616 C CA . GLN A 1 90 ? -11.971 -4.885 23.375 1.00 75.62 90 GLN A CA 1
ATOM 617 C C . GLN A 1 90 ? -11.264 -3.727 22.654 1.00 75.62 90 GLN A C 1
ATOM 619 O O . GLN A 1 90 ? -11.037 -3.794 21.441 1.00 75.62 90 GLN A O 1
ATOM 624 N N . HIS A 1 91 ? -10.885 -2.677 23.388 1.00 73.06 91 HIS A N 1
ATOM 625 C CA . HIS A 1 91 ? -10.118 -1.560 22.834 1.00 73.06 91 HIS A CA 1
ATOM 626 C C . HIS A 1 91 ? -8.690 -1.960 22.451 1.00 73.06 91 HIS A C 1
ATOM 628 O O . HIS A 1 91 ? -8.230 -1.562 21.384 1.00 73.06 91 HIS A O 1
ATOM 634 N N . ALA A 1 92 ? -8.016 -2.784 23.260 1.00 67.81 92 ALA A N 1
ATOM 635 C CA . ALA A 1 92 ? -6.681 -3.287 22.938 1.00 67.81 92 ALA A CA 1
ATOM 636 C C . ALA A 1 92 ? -6.677 -4.108 21.634 1.00 67.81 92 ALA A C 1
ATOM 638 O O . ALA A 1 92 ? -5.895 -3.820 20.732 1.00 67.81 92 ALA A O 1
ATOM 639 N N . GLY A 1 93 ? -7.624 -5.044 21.477 1.00 65.88 93 GLY A N 1
ATOM 640 C CA . GLY A 1 93 ? -7.747 -5.831 20.244 1.00 65.88 93 GLY A CA 1
ATOM 641 C C . GLY A 1 93 ? -8.075 -4.987 19.005 1.00 65.88 93 GLY A C 1
ATOM 642 O O . GLY A 1 93 ? -7.578 -5.263 17.919 1.00 65.88 93 GLY A O 1
ATOM 643 N N . SER A 1 94 ? -8.857 -3.915 19.157 1.00 67.12 94 SER A N 1
ATOM 644 C CA . SER A 1 94 ? -9.171 -3.006 18.042 1.00 67.12 94 SER A CA 1
ATOM 645 C C . SER A 1 94 ? -7.984 -2.107 17.660 1.00 67.12 94 SER A C 1
ATOM 647 O O . SER A 1 94 ? -7.775 -1.827 16.480 1.00 67.12 94 SER A O 1
ATOM 649 N N . ALA A 1 95 ? -7.184 -1.671 18.639 1.00 63.72 95 ALA A N 1
ATOM 650 C CA . ALA A 1 95 ? -6.020 -0.812 18.417 1.00 63.72 95 ALA A CA 1
ATOM 651 C C . ALA A 1 95 ? -4.863 -1.544 17.716 1.00 63.72 95 ALA A C 1
ATOM 653 O O . ALA A 1 95 ? -4.191 -0.952 16.869 1.00 63.72 95 ALA A O 1
ATOM 654 N N . ASP A 1 96 ? -4.661 -2.831 18.009 1.00 63.84 96 ASP A N 1
ATOM 655 C CA . ASP A 1 96 ? -3.634 -3.640 17.343 1.00 63.84 96 ASP A CA 1
ATOM 656 C C . ASP A 1 96 ? -3.979 -3.958 15.876 1.00 63.84 96 ASP A C 1
ATOM 658 O O . ASP A 1 96 ? -3.073 -4.145 15.060 1.00 63.84 96 ASP A O 1
ATOM 662 N N . HIS A 1 97 ? -5.265 -3.931 15.508 1.00 63.41 97 HIS A N 1
ATOM 663 C CA . HIS A 1 97 ? -5.722 -4.195 14.141 1.00 63.41 97 HIS A CA 1
ATOM 664 C C . HIS A 1 97 ? -5.787 -2.955 13.228 1.00 63.41 97 HIS A C 1
ATOM 666 O O . HIS A 1 97 ? -5.588 -3.097 12.026 1.00 63.41 97 HIS A O 1
ATOM 672 N N . ALA A 1 98 ? -5.993 -1.740 13.745 1.00 63.38 98 ALA A N 1
ATOM 673 C CA . ALA A 1 98 ? -6.331 -0.584 12.898 1.00 63.38 98 ALA A CA 1
ATOM 674 C C . ALA A 1 98 ? -5.146 0.160 12.240 1.00 63.38 98 ALA A C 1
ATOM 676 O O . ALA A 1 98 ? -5.351 0.885 11.274 1.00 63.38 98 ALA A O 1
ATOM 677 N N . ALA A 1 99 ? -3.911 0.027 12.737 1.00 57.16 99 ALA A N 1
ATOM 678 C CA . ALA A 1 99 ? -2.771 0.796 12.202 1.00 57.16 99 ALA A CA 1
ATOM 679 C C . ALA A 1 99 ? -1.713 -0.060 11.486 1.00 57.16 99 ALA A C 1
ATOM 681 O O . ALA A 1 99 ? -0.977 0.442 10.635 1.00 57.16 99 ALA A O 1
ATOM 682 N N . ARG A 1 100 ? -1.624 -1.352 11.826 1.00 60.34 100 ARG A N 1
ATOM 683 C CA . ARG A 1 100 ? -0.594 -2.266 11.305 1.00 60.34 100 ARG A CA 1
ATOM 684 C C . ARG A 1 100 ? -1.091 -3.219 10.212 1.00 60.34 100 ARG A C 1
ATOM 686 O O . ARG A 1 100 ? -0.258 -3.831 9.559 1.00 60.34 100 ARG A O 1
ATOM 693 N N . ALA A 1 101 ? -2.405 -3.354 10.008 1.00 57.50 101 ALA A N 1
ATOM 694 C CA . ALA A 1 101 ? -2.965 -4.346 9.083 1.00 57.50 101 ALA A CA 1
ATOM 695 C C . ALA A 1 101 ? -3.242 -3.788 7.673 1.00 57.50 101 ALA A C 1
ATOM 697 O O . ALA A 1 101 ? -2.930 -4.447 6.687 1.00 57.50 101 ALA A O 1
ATOM 698 N N . ASP A 1 102 ? -3.726 -2.549 7.545 1.00 58.59 102 ASP A N 1
ATOM 699 C CA . ASP A 1 102 ? -4.007 -1.960 6.220 1.00 58.59 102 ASP A CA 1
ATOM 700 C C . ASP A 1 102 ? -2.723 -1.644 5.434 1.00 58.59 102 ASP A C 1
ATOM 702 O O . ASP A 1 102 ? -2.682 -1.706 4.206 1.00 58.59 102 ASP A O 1
ATOM 706 N N . SER A 1 103 ? -1.633 -1.367 6.152 1.00 59.72 103 SER A N 1
ATOM 707 C CA . SER A 1 103 ? -0.286 -1.287 5.585 1.00 59.72 103 SER A CA 1
ATOM 708 C C . SER A 1 103 ? 0.287 -2.662 5.207 1.00 59.72 103 SER A C 1
ATOM 710 O O . SER A 1 103 ? 1.170 -2.722 4.353 1.00 59.72 103 SER A O 1
ATOM 712 N N . ALA A 1 104 ? -0.231 -3.758 5.775 1.00 61.06 104 ALA A N 1
ATOM 713 C CA . ALA A 1 104 ? 0.174 -5.127 5.455 1.00 61.06 104 ALA A CA 1
ATOM 714 C C . ALA A 1 104 ? -0.562 -5.705 4.234 1.00 61.06 104 ALA A C 1
ATOM 716 O O . ALA A 1 104 ? 0.057 -6.419 3.457 1.00 61.06 104 ALA A O 1
ATOM 717 N N . ALA A 1 105 ? -1.824 -5.340 3.982 1.00 60.22 105 ALA A N 1
ATOM 718 C CA . ALA A 1 105 ? -2.577 -5.865 2.833 1.00 60.22 105 ALA A CA 1
ATOM 719 C C . ALA A 1 105 ? -1.904 -5.549 1.480 1.00 60.22 105 ALA A C 1
ATOM 721 O O . ALA A 1 105 ? -1.722 -6.433 0.648 1.00 60.22 105 ALA A O 1
ATOM 722 N N . ASN A 1 106 ? -1.434 -4.311 1.295 1.00 63.69 106 ASN A N 1
ATOM 723 C CA . ASN A 1 106 ? -0.651 -3.950 0.107 1.00 63.69 106 ASN A CA 1
ATOM 724 C C . ASN A 1 106 ? 0.745 -4.611 0.101 1.00 63.69 106 ASN A C 1
ATOM 726 O O . ASN A 1 106 ? 1.325 -4.808 -0.962 1.00 63.69 106 ASN A O 1
ATOM 730 N N . ALA A 1 107 ? 1.308 -4.948 1.269 1.00 63.19 107 ALA A N 1
ATOM 731 C CA . ALA A 1 107 ? 2.586 -5.659 1.367 1.00 63.19 107 ALA A CA 1
ATOM 732 C C . ALA A 1 107 ? 2.453 -7.147 0.988 1.00 63.19 107 ALA A C 1
ATOM 734 O O . ALA A 1 107 ? 3.373 -7.706 0.388 1.00 63.19 107 ALA A O 1
ATOM 735 N N . ASP A 1 108 ? 1.302 -7.760 1.273 1.00 65.88 108 ASP A N 1
ATOM 736 C CA . ASP A 1 108 ? 0.974 -9.134 0.887 1.00 65.88 108 ASP A CA 1
ATOM 737 C C . ASP A 1 108 ? 0.745 -9.255 -0.629 1.00 65.88 108 ASP A C 1
ATOM 739 O O . ASP A 1 108 ? 1.236 -10.198 -1.251 1.00 65.88 108 ASP A O 1
ATOM 743 N N . GLU A 1 109 ? 0.095 -8.266 -1.258 1.00 67.81 109 GLU A N 1
ATOM 744 C CA . GLU A 1 109 ? -0.016 -8.179 -2.727 1.00 67.81 109 GLU A CA 1
ATOM 745 C C . GLU A 1 109 ? 1.357 -8.051 -3.416 1.00 67.81 109 GLU A C 1
ATOM 747 O O . GLU A 1 109 ? 1.548 -8.511 -4.542 1.00 67.81 109 GLU A O 1
ATOM 752 N N . LEU A 1 110 ? 2.334 -7.478 -2.710 1.00 66.75 110 LEU A N 1
ATOM 753 C CA . LEU A 1 110 ? 3.729 -7.294 -3.118 1.00 66.75 110 LEU A CA 1
ATOM 754 C C . LEU A 1 110 ? 4.646 -8.453 -2.660 1.00 66.75 110 LEU A C 1
ATOM 756 O O . LEU A 1 110 ? 5.874 -8.326 -2.653 1.00 66.75 110 LEU A O 1
ATOM 760 N N . GLY A 1 111 ? 4.081 -9.589 -2.238 1.00 70.12 111 GLY A N 1
ATOM 761 C CA . GLY A 1 111 ? 4.840 -10.790 -1.872 1.00 70.12 111 GLY A CA 1
ATOM 762 C C . GLY A 1 111 ? 5.816 -10.602 -0.703 1.00 70.12 111 GLY A C 1
ATOM 763 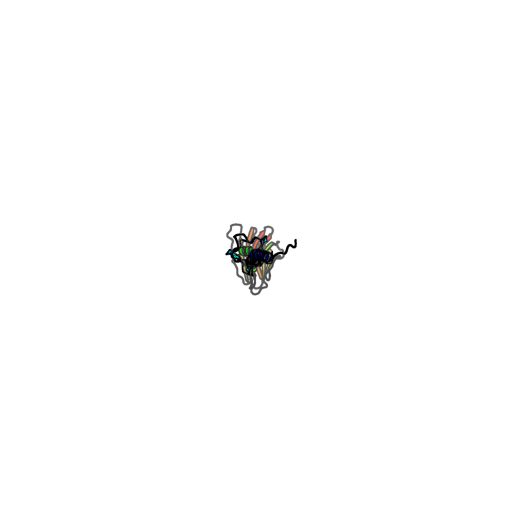O O . GLY A 1 111 ? 6.776 -11.364 -0.584 1.00 70.12 111 GLY A O 1
ATOM 764 N N . GLY A 1 112 ? 5.619 -9.575 0.131 1.00 67.31 112 GLY A N 1
ATOM 765 C CA . GLY A 1 112 ? 6.466 -9.280 1.290 1.00 67.31 112 GLY A CA 1
ATOM 766 C C . GLY A 1 112 ? 7.897 -8.842 0.956 1.00 67.31 112 GLY A C 1
ATOM 767 O O . GLY A 1 112 ? 8.749 -8.821 1.847 1.00 67.31 112 GLY A O 1
ATOM 768 N N . ALA A 1 113 ? 8.195 -8.506 -0.303 1.00 67.69 113 ALA A N 1
ATOM 769 C CA . ALA A 1 113 ? 9.532 -8.078 -0.698 1.00 67.69 113 ALA A CA 1
ATOM 770 C C . ALA A 1 113 ? 9.815 -6.633 -0.226 1.00 67.69 113 ALA A C 1
ATOM 772 O O . ALA A 1 113 ? 8.933 -5.772 -0.313 1.00 67.69 113 ALA A O 1
ATOM 773 N N . PRO A 1 114 ? 11.030 -6.326 0.273 1.00 62.06 114 PRO A N 1
ATOM 774 C CA . PRO A 1 114 ? 11.376 -4.971 0.698 1.00 62.06 114 PRO A CA 1
ATOM 775 C C . PRO A 1 114 ? 11.346 -3.998 -0.488 1.00 62.06 114 PRO A C 1
ATOM 777 O O . PRO A 1 114 ? 11.545 -4.401 -1.630 1.00 62.06 114 PRO A O 1
ATOM 780 N N . ALA A 1 115 ? 11.185 -2.695 -0.231 1.00 63.38 115 ALA A N 1
ATOM 781 C CA . ALA A 1 115 ? 11.192 -1.668 -1.284 1.00 63.38 115 ALA A CA 1
ATOM 782 C C . ALA A 1 115 ? 12.456 -1.708 -2.175 1.00 63.38 115 ALA A C 1
ATOM 784 O O . ALA A 1 115 ? 12.399 -1.325 -3.338 1.00 63.38 115 ALA A O 1
ATOM 785 N N . SER A 1 116 ? 13.576 -2.222 -1.654 1.00 60.19 116 SER A N 1
ATOM 786 C CA . SER A 1 116 ? 14.829 -2.445 -2.388 1.00 60.19 116 SER A CA 1
ATOM 787 C C . SER A 1 116 ? 14.788 -3.602 -3.393 1.00 60.19 116 SER A C 1
ATOM 789 O O . SER A 1 116 ? 15.668 -3.693 -4.238 1.00 60.19 116 SER A O 1
ATOM 791 N N . ALA A 1 117 ? 13.804 -4.499 -3.301 1.00 65.88 117 ALA A N 1
ATOM 792 C CA . ALA A 1 117 ? 13.587 -5.571 -4.272 1.00 65.88 117 ALA A CA 1
ATOM 793 C C . ALA A 1 117 ? 12.861 -5.079 -5.536 1.00 65.88 117 ALA A C 1
ATOM 795 O O . ALA A 1 117 ? 12.825 -5.784 -6.543 1.00 65.88 117 ALA A O 1
ATOM 796 N N . TYR A 1 118 ? 12.294 -3.871 -5.497 1.00 66.00 118 TYR A N 1
ATOM 797 C CA . TYR A 1 118 ? 11.655 -3.238 -6.640 1.00 66.00 118 TYR A CA 1
ATOM 798 C C . TYR A 1 118 ? 12.649 -2.321 -7.347 1.00 66.00 118 TYR A C 1
ATOM 800 O O . TYR A 1 118 ? 13.249 -1.439 -6.732 1.00 66.00 118 TYR A O 1
ATOM 808 N N . LEU A 1 119 ? 12.800 -2.503 -8.661 1.00 65.56 119 LEU A N 1
ATOM 809 C CA . LEU A 1 119 ? 13.571 -1.587 -9.498 1.00 65.56 119 LEU A CA 1
ATOM 810 C C . LEU A 1 119 ? 12.939 -0.189 -9.412 1.00 65.56 119 LEU A C 1
ATOM 812 O O . LEU A 1 119 ? 11.804 0.023 -9.840 1.00 65.56 119 LEU A O 1
ATOM 816 N N . GLY A 1 120 ? 13.656 0.772 -8.823 1.00 66.94 120 GLY A N 1
ATOM 817 C CA . GLY A 1 120 ? 13.162 2.141 -8.678 1.00 66.94 120 GLY A CA 1
ATOM 818 C C . GLY A 1 120 ? 12.939 2.798 -10.042 1.00 66.94 120 GLY A C 1
ATOM 819 O O . GLY A 1 120 ? 13.686 2.539 -10.978 1.00 66.94 120 GLY A O 1
ATOM 820 N N . ALA A 1 121 ? 11.968 3.704 -10.178 1.00 57.12 121 ALA A N 1
ATOM 821 C CA . ALA A 1 121 ? 11.646 4.350 -11.462 1.00 57.12 121 ALA A CA 1
ATOM 822 C C . ALA A 1 121 ? 12.850 5.029 -12.168 1.00 57.12 121 ALA A C 1
ATOM 824 O O . ALA A 1 121 ? 12.822 5.215 -13.380 1.00 57.12 121 ALA A O 1
ATOM 825 N N . GLY A 1 122 ? 13.923 5.365 -11.437 1.00 63.12 122 GLY A N 1
ATOM 826 C CA . GLY A 1 122 ? 15.173 5.897 -11.998 1.00 63.12 122 GLY A CA 1
ATOM 827 C C . GLY A 1 122 ? 16.125 4.860 -12.618 1.00 63.12 122 GLY A C 1
ATOM 828 O O . GLY A 1 122 ? 17.088 5.251 -13.272 1.00 63.12 122 GLY A O 1
ATOM 829 N N . SER A 1 123 ? 15.871 3.563 -12.429 1.00 76.19 123 SER A N 1
ATOM 830 C CA . SER A 1 123 ? 16.694 2.463 -12.958 1.00 76.19 123 SER A CA 1
ATOM 831 C C . SER A 1 123 ? 16.306 2.030 -14.375 1.00 76.19 123 SER A C 1
ATOM 833 O O . SER A 1 123 ? 17.079 1.336 -15.024 1.00 76.19 123 SER A O 1
ATOM 835 N N . VAL A 1 124 ? 15.163 2.484 -14.905 1.00 81.81 124 VAL A N 1
ATOM 836 C CA . VAL A 1 124 ? 14.752 2.232 -16.295 1.00 81.81 124 VAL A CA 1
ATOM 837 C C . VAL A 1 124 ? 14.793 3.539 -17.081 1.00 81.81 124 VAL A C 1
ATOM 839 O O . VAL A 1 124 ? 14.083 4.489 -16.758 1.00 81.81 124 VAL A O 1
ATOM 842 N N . ARG A 1 125 ? 15.602 3.600 -18.144 1.00 86.12 125 ARG A N 1
ATOM 843 C CA . ARG A 1 125 ? 15.741 4.785 -18.997 1.00 86.12 125 ARG A CA 1
ATOM 844 C C . ARG A 1 125 ? 15.445 4.456 -20.453 1.00 86.12 125 ARG A C 1
ATOM 846 O O . ARG A 1 125 ? 16.086 3.601 -21.058 1.00 86.12 125 ARG A O 1
ATOM 853 N N . ARG A 1 126 ? 14.462 5.151 -21.024 1.00 87.75 126 ARG A N 1
ATOM 854 C CA . ARG A 1 126 ? 14.086 5.015 -22.434 1.00 87.75 126 ARG A CA 1
ATOM 855 C C . ARG A 1 126 ? 15.001 5.873 -23.307 1.00 87.75 126 ARG A C 1
ATOM 857 O O . ARG A 1 126 ? 15.265 7.024 -22.970 1.00 87.75 126 ARG A O 1
ATOM 864 N N . ILE A 1 127 ? 15.456 5.309 -24.417 1.00 89.50 127 ILE A N 1
ATOM 865 C CA . ILE A 1 127 ? 16.272 5.962 -25.440 1.00 89.50 127 ILE A CA 1
ATOM 866 C C . ILE A 1 127 ? 15.426 6.000 -26.712 1.00 89.50 127 ILE A C 1
ATOM 868 O O . ILE A 1 127 ? 14.940 4.962 -27.155 1.00 89.50 127 ILE A O 1
ATOM 872 N N . ASP A 1 128 ? 15.222 7.182 -27.279 1.00 90.00 128 ASP A N 1
ATOM 873 C CA . ASP A 1 128 ? 14.516 7.366 -28.550 1.00 90.00 128 ASP A CA 1
ATOM 874 C C . ASP A 1 128 ? 15.127 8.584 -29.249 1.00 90.00 128 ASP A C 1
ATOM 876 O O . ASP A 1 128 ? 14.908 9.726 -28.842 1.00 90.00 128 ASP A O 1
ATOM 880 N N . VAL A 1 129 ? 16.021 8.333 -30.206 1.00 89.00 129 VAL A N 1
ATOM 881 C CA . VAL A 1 129 ? 16.849 9.358 -30.851 1.00 89.00 129 VAL A CA 1
ATOM 882 C C . VAL A 1 129 ? 16.923 9.073 -32.344 1.00 89.00 129 VAL A C 1
ATOM 884 O O . VAL A 1 129 ? 17.203 7.955 -32.763 1.00 89.00 129 VAL A O 1
ATOM 887 N N . THR A 1 130 ? 16.726 10.101 -33.166 1.00 87.06 130 THR A N 1
ATOM 888 C CA . THR A 1 130 ? 17.003 10.023 -34.605 1.00 87.06 130 THR A CA 1
ATOM 889 C C . THR A 1 130 ? 18.369 10.632 -34.877 1.00 87.06 130 THR A C 1
ATOM 891 O O . THR A 1 130 ? 18.583 11.814 -34.623 1.00 87.06 130 THR A O 1
ATOM 894 N N . LEU A 1 131 ? 19.310 9.817 -35.351 1.00 85.25 131 LEU A N 1
ATOM 895 C CA . LEU A 1 131 ? 20.660 10.262 -35.679 1.00 85.25 131 LEU A CA 1
ATOM 896 C C . LEU A 1 131 ? 20.692 10.746 -37.123 1.00 85.25 131 LEU A C 1
ATOM 898 O O . LEU A 1 131 ? 20.354 9.993 -38.038 1.00 85.25 131 LEU A O 1
ATOM 902 N N . HIS A 1 132 ? 21.124 11.986 -37.319 1.00 85.62 132 HIS A N 1
ATOM 903 C CA . HIS A 1 132 ? 21.223 12.570 -38.648 1.00 85.62 132 HIS A CA 1
ATOM 904 C C . HIS A 1 132 ? 22.499 12.147 -39.375 1.00 85.62 132 HIS A C 1
ATOM 906 O O . HIS A 1 132 ? 23.548 11.925 -38.761 1.00 85.62 132 HIS A O 1
ATOM 912 N N . ARG A 1 133 ? 22.402 12.052 -40.703 1.00 78.75 133 ARG A N 1
ATOM 913 C CA . ARG A 1 133 ? 23.510 11.656 -41.578 1.00 78.75 133 ARG A CA 1
ATOM 914 C C . ARG A 1 133 ? 24.727 12.572 -41.399 1.00 78.75 133 ARG A C 1
ATOM 916 O O . ARG A 1 133 ? 24.610 13.786 -41.551 1.00 78.75 133 ARG A O 1
ATOM 923 N N . ASN A 1 134 ? 25.901 11.985 -41.155 1.00 75.25 134 ASN A N 1
ATOM 924 C CA . ASN A 1 134 ? 27.188 12.677 -40.994 1.00 75.25 134 ASN A CA 1
ATOM 925 C C . ASN A 1 134 ? 27.191 13.765 -39.898 1.00 75.25 134 ASN A C 1
ATOM 927 O O . ASN A 1 134 ? 28.002 14.690 -39.948 1.00 75.25 134 ASN A O 1
ATOM 931 N N . ALA A 1 135 ? 26.290 13.665 -38.917 1.00 81.50 135 ALA A N 1
ATOM 932 C CA . ALA A 1 135 ? 26.281 14.534 -37.747 1.00 81.50 135 ALA A CA 1
ATOM 933 C C . ALA A 1 135 ? 27.312 14.081 -36.698 1.00 81.50 135 ALA A C 1
ATOM 935 O O . ALA A 1 135 ? 27.788 12.941 -36.716 1.00 81.50 135 ALA A O 1
ATOM 936 N N . GLU A 1 136 ? 27.643 14.975 -35.763 1.00 83.19 136 GLU A N 1
ATOM 937 C CA . GLU A 1 136 ? 28.482 14.621 -34.616 1.00 83.19 136 GLU A CA 1
ATOM 938 C C . GLU A 1 136 ? 27.838 13.506 -33.766 1.00 83.19 136 GLU A C 1
ATOM 940 O O . GLU A 1 136 ? 26.607 13.421 -33.690 1.00 83.19 136 GLU A O 1
ATOM 945 N N . PRO A 1 137 ? 28.642 12.649 -33.105 1.00 82.44 137 PRO A N 1
ATOM 946 C CA . PRO A 1 137 ? 28.122 11.596 -32.241 1.00 82.44 137 PRO A CA 1
ATOM 947 C C . PRO A 1 137 ? 27.227 12.141 -31.125 1.00 82.44 137 PRO A C 1
ATOM 949 O O . PRO A 1 137 ? 27.652 12.945 -30.294 1.00 82.44 137 PRO A O 1
ATOM 952 N N . VAL A 1 138 ? 25.991 11.649 -31.063 1.00 87.38 138 VAL A N 1
ATOM 953 C CA . VAL A 1 138 ? 25.011 12.021 -30.040 1.00 87.38 138 VAL A CA 1
ATOM 954 C C . VAL A 1 138 ? 25.142 11.073 -28.856 1.00 87.38 138 VAL A C 1
ATOM 956 O O . VAL A 1 138 ? 25.243 9.859 -29.023 1.00 87.38 138 VAL A O 1
ATOM 959 N N . THR A 1 139 ? 25.124 11.613 -27.637 1.00 87.31 139 THR A N 1
ATOM 960 C CA . THR A 1 139 ? 25.126 10.790 -26.419 1.00 87.31 139 THR A CA 1
ATOM 961 C C . THR A 1 139 ? 23.724 10.235 -26.176 1.00 87.31 139 THR A C 1
ATOM 963 O O . THR A 1 139 ? 22.793 10.990 -25.915 1.00 87.31 139 THR A O 1
ATOM 966 N N . LEU A 1 140 ? 23.583 8.914 -26.274 1.00 85.19 140 LEU A N 1
ATOM 967 C CA . LEU A 1 140 ? 22.326 8.187 -26.096 1.00 85.19 140 LEU A CA 1
ATOM 968 C C . LEU A 1 140 ? 22.034 7.899 -24.621 1.00 85.19 140 LEU A C 1
ATOM 970 O O . LEU A 1 140 ? 20.888 7.945 -24.179 1.00 85.19 140 LEU A O 1
ATOM 974 N N . LEU A 1 141 ? 23.077 7.573 -23.858 1.00 85.81 141 LEU A N 1
ATOM 975 C CA . LEU A 1 141 ? 22.963 7.203 -22.456 1.00 85.81 141 LEU A CA 1
ATOM 976 C C . LEU A 1 141 ? 24.260 7.539 -21.724 1.00 85.81 141 LEU A C 1
ATOM 978 O O . LEU A 1 141 ? 25.332 7.123 -22.148 1.00 85.81 141 LEU A O 1
ATOM 982 N N . GLN A 1 142 ? 24.153 8.224 -20.588 1.00 85.69 142 GLN A N 1
ATOM 983 C CA . GLN A 1 142 ? 25.276 8.418 -19.671 1.00 85.69 142 GLN A CA 1
ATOM 984 C C . GLN A 1 142 ? 24.881 7.935 -18.276 1.00 85.69 142 GLN A C 1
ATOM 986 O O . GLN A 1 142 ? 24.060 8.561 -17.599 1.00 85.69 142 GLN A O 1
ATOM 991 N N . ALA A 1 143 ? 25.365 6.759 -17.887 1.00 77.75 143 ALA A N 1
ATOM 992 C CA . ALA A 1 143 ? 24.987 6.071 -16.655 1.00 77.75 143 ALA A CA 1
ATOM 993 C C . ALA A 1 143 ? 26.249 5.588 -15.931 1.00 77.75 143 ALA A C 1
ATOM 995 O O . ALA A 1 143 ? 26.865 4.603 -16.332 1.00 77.75 143 ALA A O 1
ATOM 996 N N . GLY A 1 144 ? 26.640 6.314 -14.879 1.00 77.31 144 GLY A N 1
ATOM 997 C CA . GLY A 1 144 ? 27.856 6.025 -14.119 1.00 77.31 144 GLY A CA 1
ATOM 998 C C . GLY A 1 144 ? 29.103 6.013 -15.020 1.00 77.31 144 GLY A C 1
ATOM 999 O O . GLY A 1 144 ? 29.325 6.995 -15.734 1.00 77.31 144 GLY A O 1
ATOM 1000 N N . PRO A 1 145 ? 29.905 4.932 -15.011 1.00 74.25 145 PRO A N 1
ATOM 1001 C CA . PRO A 1 145 ? 31.106 4.818 -15.834 1.00 74.25 145 PRO A CA 1
ATOM 1002 C C . PRO A 1 145 ? 30.807 4.616 -17.326 1.00 74.25 145 PRO A C 1
ATOM 1004 O O . PRO A 1 145 ? 31.722 4.794 -18.125 1.00 74.25 145 PRO A O 1
ATOM 1007 N N . LEU A 1 146 ? 29.572 4.262 -17.712 1.00 79.00 146 LEU A N 1
ATOM 1008 C CA . LEU A 1 146 ? 29.189 3.987 -19.096 1.00 79.00 146 LEU A CA 1
ATOM 1009 C C . LEU A 1 146 ? 28.707 5.257 -19.817 1.00 79.00 146 LEU A C 1
ATOM 1011 O O . LEU A 1 146 ? 27.704 5.874 -19.440 1.00 79.00 146 LEU A O 1
ATOM 1015 N N . SER A 1 147 ? 29.377 5.594 -20.917 1.00 81.88 147 SER A N 1
ATOM 1016 C CA . SER A 1 147 ? 28.957 6.613 -21.882 1.00 81.88 147 SER A CA 1
ATOM 1017 C C . SER A 1 147 ? 28.678 5.950 -23.226 1.00 81.88 147 SER A C 1
ATOM 1019 O O . SER A 1 147 ? 29.614 5.521 -23.897 1.00 81.88 147 SER A O 1
ATOM 1021 N N . LEU A 1 148 ? 27.406 5.892 -23.625 1.00 84.75 148 LEU A N 1
ATOM 1022 C CA . LEU A 1 148 ? 26.965 5.383 -24.920 1.00 84.75 148 LEU A CA 1
ATOM 1023 C C . LEU A 1 148 ? 26.718 6.553 -25.872 1.00 84.75 148 LEU A C 1
ATOM 1025 O O . LEU A 1 148 ? 25.837 7.386 -25.638 1.00 84.75 148 LEU A O 1
ATOM 1029 N N . ARG A 1 149 ? 27.475 6.602 -26.960 1.00 85.38 149 ARG A N 1
ATOM 1030 C CA . ARG A 1 149 ? 27.333 7.572 -28.044 1.00 85.38 149 ARG A CA 1
ATOM 1031 C C . ARG A 1 149 ? 27.035 6.851 -29.340 1.00 85.38 149 ARG A C 1
ATOM 1033 O O . ARG A 1 149 ? 27.478 5.725 -29.533 1.00 85.38 149 ARG A O 1
ATOM 1040 N N . ALA A 1 150 ? 26.304 7.498 -30.233 1.00 85.25 150 ALA A N 1
ATOM 1041 C CA . ALA A 1 150 ? 26.078 6.956 -31.556 1.00 85.25 150 ALA A CA 1
ATOM 1042 C C . ALA A 1 150 ? 26.132 8.025 -32.643 1.00 85.25 150 ALA A C 1
ATOM 1044 O O . ALA A 1 150 ? 25.734 9.169 -32.426 1.00 85.25 150 ALA A O 1
ATOM 1045 N N . SER A 1 151 ? 26.612 7.640 -33.820 1.00 85.00 151 SER A N 1
ATOM 1046 C CA . SER A 1 151 ? 26.610 8.465 -35.027 1.00 85.00 151 SER A CA 1
ATOM 1047 C C . SER A 1 151 ? 26.179 7.647 -36.244 1.00 85.00 151 SER A C 1
ATOM 1049 O O . SER A 1 151 ? 26.416 6.442 -36.328 1.00 85.00 151 SER A O 1
ATOM 1051 N N . CYS A 1 152 ? 25.521 8.316 -37.189 1.00 84.69 152 CYS A N 1
ATOM 1052 C CA . CYS A 1 152 ? 25.088 7.740 -38.461 1.00 84.69 152 CYS A CA 1
ATOM 1053 C C . CYS A 1 152 ? 26.028 8.254 -39.561 1.00 84.69 152 CYS A C 1
ATOM 1055 O O . CYS A 1 152 ? 26.073 9.460 -39.817 1.00 84.69 152 CYS A O 1
ATOM 1057 N N . GLY A 1 153 ? 26.804 7.368 -40.186 1.00 75.62 153 GLY A N 1
ATOM 1058 C CA . GLY A 1 153 ? 27.776 7.716 -41.227 1.00 75.62 153 GLY A CA 1
ATOM 1059 C C . GLY A 1 153 ? 27.532 6.980 -42.545 1.00 75.62 153 GLY A C 1
ATOM 1060 O O . GLY A 1 153 ? 26.875 5.939 -42.586 1.00 75.62 153 GLY A O 1
ATOM 1061 N N . GLU A 1 154 ? 28.061 7.520 -43.646 1.00 68.94 154 GLU A N 1
ATOM 1062 C CA . GLU A 1 154 ? 28.062 6.853 -44.957 1.00 68.94 154 GLU A CA 1
ATOM 1063 C C . GLU A 1 154 ? 29.441 6.292 -45.303 1.00 68.94 154 GLU A C 1
ATOM 1065 O O . GLU A 1 154 ? 30.433 7.015 -45.387 1.00 68.94 154 GLU A O 1
ATOM 1070 N N . GLY A 1 155 ? 29.510 4.977 -45.515 1.00 57.31 155 GLY A N 1
ATOM 1071 C CA . GLY A 1 155 ? 30.755 4.26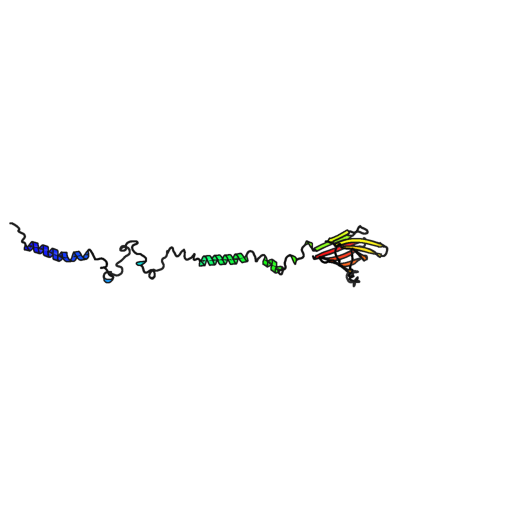2 -45.778 1.00 57.31 155 GLY A CA 1
ATOM 1072 C C . GLY A 1 155 ? 30.959 4.005 -47.263 1.00 57.31 155 GLY A C 1
ATOM 1073 O O . GLY A 1 155 ? 31.043 2.853 -47.661 1.00 57.31 155 GLY A O 1
ATOM 1074 N N . GLY A 1 156 ? 31.001 5.030 -48.116 1.00 59.25 156 GLY A N 1
ATOM 1075 C CA . GLY A 1 156 ? 31.229 4.844 -49.561 1.00 59.25 156 GLY A CA 1
ATOM 1076 C C . GLY A 1 156 ? 30.325 3.765 -50.200 1.00 59.25 156 GLY A C 1
ATOM 1077 O O . GLY A 1 156 ? 29.127 3.723 -49.938 1.00 59.25 156 GLY A O 1
ATOM 1078 N N . LEU A 1 157 ? 30.893 2.848 -51.001 1.00 45.44 157 LEU A N 1
ATOM 1079 C CA . LEU A 1 157 ? 30.164 1.734 -51.652 1.00 45.44 157 LEU A CA 1
ATOM 1080 C C . LEU A 1 157 ? 29.538 0.715 -50.664 1.00 45.44 157 LEU A C 1
ATOM 1082 O O . LEU A 1 157 ? 28.912 -0.250 -51.097 1.00 45.44 157 LEU A O 1
ATOM 1086 N N . ALA A 1 158 ? 29.726 0.891 -49.350 1.00 51.38 158 ALA A N 1
ATOM 1087 C CA . ALA A 1 158 ? 29.361 -0.058 -48.302 1.00 51.38 158 ALA A CA 1
ATOM 1088 C C . ALA A 1 158 ? 28.058 0.269 -47.542 1.00 51.38 158 ALA A C 1
ATOM 1090 O O . ALA A 1 158 ? 27.734 -0.461 -46.603 1.00 51.38 158 ALA A O 1
ATOM 1091 N N . GLY A 1 159 ? 27.306 1.299 -47.948 1.00 62.06 159 GLY A N 1
ATOM 1092 C CA . GLY A 1 159 ? 26.011 1.660 -47.353 1.00 62.06 159 GLY A CA 1
ATOM 1093 C C . GLY A 1 159 ? 26.102 2.552 -46.106 1.00 62.06 159 GLY A C 1
ATOM 1094 O O . GLY A 1 159 ? 27.173 3.052 -45.750 1.00 62.06 159 GLY A O 1
ATOM 1095 N N . THR A 1 160 ? 24.955 2.773 -45.457 1.00 63.94 160 THR A N 1
ATOM 1096 C CA . THR A 1 160 ? 24.848 3.514 -44.191 1.00 63.94 160 THR A CA 1
ATOM 1097 C C . THR A 1 160 ? 25.316 2.637 -43.032 1.00 63.94 160 THR A C 1
ATOM 1099 O O . THR A 1 160 ? 24.943 1.464 -42.928 1.00 63.94 160 THR A O 1
ATOM 1102 N N . PHE A 1 161 ? 26.137 3.204 -42.152 1.00 67.81 161 PHE A N 1
ATOM 1103 C CA . PHE A 1 161 ? 26.592 2.545 -40.940 1.00 67.81 161 PHE A CA 1
ATOM 1104 C C . PHE A 1 161 ? 26.177 3.338 -39.703 1.00 67.81 161 PHE A C 1
ATOM 1106 O O . PHE A 1 161 ? 26.251 4.567 -39.668 1.00 67.81 161 PHE A O 1
ATOM 1113 N N . LEU A 1 162 ? 25.755 2.616 -38.672 1.00 70.44 162 LEU A N 1
ATOM 1114 C CA . LEU A 1 162 ? 25.571 3.159 -37.336 1.00 70.44 162 LEU A CA 1
ATOM 1115 C C . LEU A 1 162 ? 26.813 2.794 -36.522 1.00 70.44 162 LEU A C 1
ATOM 1117 O O . LEU A 1 162 ? 27.105 1.609 -36.350 1.00 70.44 162 LEU A O 1
ATOM 1121 N N . VAL A 1 163 ? 27.538 3.805 -36.045 1.00 72.94 163 VAL A N 1
ATOM 1122 C CA . VAL A 1 163 ? 28.621 3.621 -35.075 1.00 72.94 163 VAL A CA 1
ATOM 1123 C C . VAL A 1 163 ? 28.027 3.815 -33.701 1.00 72.94 163 VAL A C 1
ATOM 1125 O O . VAL A 1 163 ? 27.507 4.890 -33.418 1.00 72.94 163 VAL A O 1
ATOM 1128 N N . VAL A 1 164 ? 28.111 2.801 -32.849 1.00 71.88 164 VAL A N 1
ATOM 1129 C CA . VAL A 1 164 ? 27.817 2.944 -31.422 1.00 71.88 164 VAL A CA 1
ATOM 1130 C C . VAL A 1 164 ? 29.130 2.837 -30.671 1.00 71.88 164 VAL A C 1
ATOM 1132 O O . VAL A 1 164 ? 29.784 1.798 -30.704 1.00 71.88 164 VAL A O 1
ATOM 1135 N N . GLU A 1 165 ? 29.530 3.923 -30.028 1.00 72.88 165 GLU A N 1
ATOM 1136 C CA . GLU A 1 165 ? 30.705 3.971 -29.176 1.00 72.88 165 GLU A CA 1
ATOM 1137 C C . GLU A 1 165 ? 30.261 3.866 -27.724 1.00 72.88 165 GLU A C 1
ATOM 1139 O O . GLU A 1 165 ? 29.504 4.707 -27.236 1.00 72.88 165 GLU A O 1
ATOM 1144 N N . ALA A 1 166 ? 30.726 2.834 -27.029 1.00 70.75 166 ALA A N 1
ATOM 1145 C CA . ALA A 1 166 ? 30.593 2.773 -25.583 1.00 70.75 166 ALA A CA 1
ATOM 1146 C C . ALA A 1 166 ? 31.971 2.910 -24.947 1.00 70.75 166 ALA A C 1
ATOM 1148 O O . ALA A 1 166 ? 32.906 2.192 -25.300 1.00 70.75 166 ALA A O 1
ATOM 1149 N N . ALA A 1 167 ? 32.076 3.846 -24.009 1.00 70.88 167 ALA A N 1
ATOM 1150 C CA . ALA A 1 167 ? 33.249 4.044 -23.174 1.00 70.88 167 ALA A CA 1
ATOM 1151 C C . ALA A 1 167 ? 32.897 3.717 -21.722 1.00 70.88 167 ALA A C 1
ATOM 1153 O O . ALA A 1 167 ? 31.813 4.084 -21.260 1.00 70.88 167 ALA A O 1
ATOM 1154 N N . SER A 1 168 ? 33.808 3.044 -21.022 1.00 71.56 168 SER A N 1
ATOM 1155 C CA . SER A 1 168 ? 33.654 2.659 -19.618 1.00 71.56 168 SER A CA 1
ATOM 1156 C C . SER A 1 168 ? 34.816 3.162 -18.766 1.00 71.56 168 SER A C 1
ATOM 1158 O O . SER A 1 168 ? 35.971 2.893 -19.086 1.00 71.56 168 SER A O 1
ATOM 1160 N N . GLY A 1 169 ? 34.514 3.851 -17.665 1.00 64.44 169 GLY A N 1
ATOM 1161 C CA . GLY A 1 169 ? 35.494 4.356 -16.690 1.00 64.44 169 GLY A CA 1
ATOM 1162 C C . GLY A 1 169 ? 35.675 3.515 -15.413 1.00 64.44 169 GLY A C 1
ATOM 1163 O O . GLY A 1 169 ? 36.021 4.095 -14.388 1.00 64.44 169 GLY A O 1
ATOM 1164 N N . GLY A 1 170 ? 35.384 2.208 -15.443 1.00 62.00 170 GLY A N 1
ATOM 1165 C CA . GLY A 1 170 ? 35.364 1.306 -14.273 1.00 62.00 170 GLY A CA 1
ATOM 1166 C C . GLY A 1 170 ? 36.620 0.439 -14.076 1.00 62.00 170 GLY A C 1
ATOM 1167 O O . GLY A 1 170 ? 37.556 0.496 -14.877 1.00 62.00 170 GLY A O 1
ATOM 1168 N N . VAL A 1 171 ? 36.641 -0.374 -13.013 1.00 58.47 171 VAL A N 1
ATOM 1169 C CA . VAL A 1 171 ? 37.724 -1.329 -12.695 1.00 58.47 171 VAL A CA 1
ATOM 1170 C C . VAL A 1 171 ? 37.329 -2.708 -13.233 1.00 58.47 171 VAL A C 1
ATOM 1172 O O . VAL A 1 171 ? 36.417 -3.320 -12.713 1.00 58.47 171 VAL A O 1
ATOM 1175 N N . GLU A 1 172 ? 38.011 -3.201 -14.271 1.00 62.25 172 GLU A N 1
ATOM 1176 C CA . GLU A 1 172 ? 37.646 -4.442 -14.997 1.00 62.25 172 GLU A CA 1
ATOM 1177 C C . GLU A 1 172 ? 36.220 -4.469 -15.605 1.00 62.25 172 GLU A C 1
ATOM 1179 O O . GLU A 1 172 ? 35.475 -5.435 -15.427 1.00 62.25 172 GLU A O 1
ATOM 1184 N N . PRO A 1 173 ? 35.824 -3.451 -16.393 1.00 65.50 173 PRO A N 1
ATOM 1185 C CA . PRO A 1 173 ? 34.529 -3.465 -17.055 1.00 65.50 173 PRO A CA 1
ATOM 1186 C C . PRO A 1 173 ? 34.461 -4.588 -18.098 1.00 65.50 173 PRO A C 1
ATOM 1188 O O . PRO A 1 173 ? 35.323 -4.720 -18.971 1.00 65.50 173 PRO A O 1
ATOM 1191 N N . SER A 1 174 ? 33.388 -5.372 -18.050 1.00 64.75 174 SER A N 1
ATOM 1192 C CA . SER A 1 174 ? 33.056 -6.345 -19.088 1.00 64.75 174 SER A CA 1
ATOM 1193 C C . SER A 1 174 ? 31.853 -5.844 -19.877 1.00 64.75 174 SER A C 1
ATOM 1195 O O . SER A 1 174 ? 30.815 -5.505 -19.307 1.00 64.75 174 SER A O 1
ATOM 1197 N N . ILE A 1 175 ? 31.992 -5.752 -21.201 1.00 65.88 175 ILE A N 1
ATOM 1198 C CA . ILE A 1 175 ? 30.868 -5.415 -22.075 1.00 65.88 175 ILE A CA 1
ATOM 1199 C C . ILE A 1 175 ? 30.604 -6.582 -23.005 1.00 65.88 175 ILE A C 1
ATOM 1201 O O . ILE A 1 175 ? 31.464 -7.004 -23.776 1.00 65.88 175 ILE A O 1
ATOM 1205 N N . TYR A 1 176 ? 29.377 -7.076 -22.943 1.00 67.38 176 TYR A N 1
ATOM 1206 C CA . TYR A 1 176 ? 28.867 -8.109 -23.820 1.00 67.38 176 TYR A CA 1
ATOM 1207 C C . TYR A 1 176 ? 27.902 -7.473 -24.808 1.00 67.38 176 TYR A C 1
ATOM 1209 O O . TYR A 1 176 ? 27.066 -6.643 -24.442 1.00 67.38 176 TYR A O 1
ATOM 1217 N N . ARG A 1 177 ? 27.997 -7.877 -26.073 1.00 69.31 177 ARG A N 1
ATOM 1218 C CA . ARG A 1 177 ? 27.035 -7.480 -27.098 1.00 69.31 177 ARG A CA 1
ATOM 1219 C C . ARG A 1 177 ? 26.450 -8.708 -27.765 1.00 69.31 177 ARG A C 1
ATOM 1221 O O . ARG A 1 177 ? 27.177 -9.635 -28.109 1.00 69.31 177 ARG A O 1
ATOM 1228 N N . SER A 1 178 ? 25.153 -8.675 -28.012 1.00 64.19 178 SER A N 1
ATOM 1229 C CA . SER A 1 178 ? 24.498 -9.545 -28.979 1.00 64.19 178 SER A CA 1
ATOM 1230 C C . SER A 1 178 ? 23.895 -8.660 -30.062 1.00 64.19 178 SER A C 1
ATOM 1232 O O . SER A 1 178 ? 23.249 -7.652 -29.769 1.00 64.19 178 SER A O 1
ATOM 1234 N N . VAL A 1 179 ? 24.156 -8.984 -31.327 1.00 64.06 179 VAL A N 1
ATOM 1235 C CA . VAL A 1 179 ? 23.611 -8.233 -32.461 1.00 64.06 179 VAL A CA 1
ATOM 1236 C C . VAL A 1 179 ? 22.998 -9.210 -33.442 1.00 64.06 179 VAL A C 1
ATOM 1238 O O . VAL A 1 179 ? 23.673 -10.075 -33.997 1.00 64.06 179 VAL A O 1
ATOM 1241 N N . VAL A 1 180 ? 21.707 -9.043 -33.691 1.00 62.56 180 VAL A N 1
ATOM 1242 C CA . VAL A 1 180 ? 20.981 -9.800 -34.701 1.00 62.56 180 VAL A CA 1
ATOM 1243 C C . VAL A 1 180 ? 20.524 -8.827 -35.776 1.00 62.56 180 VAL A C 1
ATOM 1245 O O . VAL A 1 180 ? 19.724 -7.920 -35.535 1.00 62.56 180 VAL A O 1
ATOM 1248 N N . LEU A 1 181 ? 21.040 -9.019 -36.987 1.00 57.91 181 LEU A N 1
ATOM 1249 C CA . LEU A 1 181 ? 20.572 -8.289 -38.157 1.00 57.91 181 LEU A CA 1
ATOM 1250 C C . LEU A 1 181 ? 19.357 -9.023 -38.723 1.00 57.91 181 LEU A C 1
ATOM 1252 O O . LEU A 1 181 ? 19.461 -10.168 -39.167 1.00 57.91 181 LEU A O 1
ATOM 1256 N N . GLN A 1 182 ? 18.196 -8.369 -38.699 1.00 55.53 182 GLN A N 1
ATOM 1257 C CA . GLN A 1 182 ? 16.995 -8.874 -39.356 1.00 55.53 182 GLN A CA 1
ATOM 1258 C C . GLN A 1 182 ? 16.791 -8.137 -40.682 1.00 55.53 182 GLN A C 1
ATOM 1260 O O . GLN A 1 182 ? 16.580 -6.921 -40.716 1.00 55.53 182 GLN A O 1
ATOM 1265 N N . HIS A 1 183 ? 16.852 -8.895 -41.778 1.00 46.34 183 HIS A N 1
ATOM 1266 C CA . HIS A 1 183 ? 16.487 -8.438 -43.115 1.00 46.34 183 HIS A CA 1
ATOM 1267 C C . HIS A 1 183 ? 15.011 -8.772 -43.351 1.00 46.34 183 HIS A C 1
ATOM 1269 O O . HIS A 1 183 ? 14.693 -9.919 -43.645 1.00 46.34 183 HIS A O 1
ATOM 1275 N N . GLN A 1 184 ? 14.121 -7.788 -43.186 1.00 40.94 184 GLN A N 1
ATOM 1276 C CA . GLN A 1 184 ? 12.660 -7.925 -43.308 1.00 40.94 184 GLN A CA 1
ATOM 1277 C C . GLN A 1 184 ? 11.999 -8.946 -42.351 1.00 40.94 184 GLN A C 1
ATOM 1279 O O . GLN A 1 184 ? 12.585 -9.928 -41.897 1.00 40.94 184 GLN A O 1
ATOM 1284 N N . ILE A 1 185 ? 10.734 -8.684 -42.010 1.00 45.12 185 ILE A N 1
ATOM 1285 C CA . ILE A 1 185 ? 9.913 -9.524 -41.125 1.00 45.12 185 ILE A CA 1
ATOM 1286 C C . ILE A 1 185 ? 9.791 -10.927 -41.751 1.00 45.12 185 ILE A C 1
ATOM 1288 O O . ILE A 1 185 ? 9.048 -11.102 -42.712 1.00 45.12 185 ILE A O 1
ATOM 1292 N N . GLY A 1 186 ? 10.521 -11.919 -41.220 1.00 42.66 186 GLY A N 1
ATOM 1293 C CA . GLY A 1 186 ? 10.389 -13.334 -41.603 1.00 42.66 186 GLY A CA 1
ATOM 1294 C C . GLY A 1 186 ? 11.625 -14.041 -42.184 1.00 42.66 186 GLY A C 1
ATOM 1295 O O . GLY A 1 186 ? 11.536 -15.242 -42.430 1.00 42.66 186 GLY A O 1
ATOM 1296 N N . SER A 1 187 ? 12.773 -13.379 -42.373 1.00 40.78 187 SER A N 1
ATOM 1297 C CA . SER A 1 187 ? 14.018 -14.061 -42.790 1.00 40.78 187 SER A CA 1
ATOM 1298 C C . SER A 1 187 ? 14.809 -14.584 -41.581 1.00 40.78 187 SER A C 1
ATOM 1300 O O . SER A 1 187 ? 14.876 -13.880 -40.569 1.00 40.78 187 SER A O 1
ATOM 1302 N N . PRO A 1 188 ? 15.471 -15.758 -41.653 1.00 41.28 188 PRO A N 1
ATOM 1303 C CA . PRO A 1 188 ? 16.419 -16.172 -40.622 1.00 41.28 188 PRO A CA 1
ATOM 1304 C C . PRO A 1 188 ? 17.586 -15.175 -40.596 1.00 41.28 188 PRO A C 1
ATOM 1306 O O . PRO A 1 188 ? 18.378 -15.107 -41.533 1.00 41.28 188 PRO A O 1
ATOM 1309 N N . GLY A 1 189 ? 17.647 -14.350 -39.549 1.00 47.19 189 GLY A N 1
ATOM 1310 C CA . GLY A 1 189 ? 18.711 -13.365 -39.377 1.00 47.19 189 GLY A CA 1
ATOM 1311 C C . GLY A 1 189 ? 20.072 -14.048 -39.274 1.00 47.19 189 GLY A C 1
ATOM 1312 O O . GLY A 1 189 ? 20.222 -15.041 -38.561 1.00 47.19 189 GLY A O 1
ATOM 1313 N N . THR A 1 190 ? 21.074 -13.517 -39.970 1.00 46.31 190 THR A N 1
ATOM 1314 C CA . THR A 1 190 ? 22.473 -13.870 -39.719 1.00 46.31 190 THR A CA 1
ATOM 1315 C C . THR A 1 190 ? 22.837 -13.345 -38.333 1.00 46.31 190 THR A C 1
ATOM 1317 O O . THR A 1 190 ? 22.878 -12.130 -38.120 1.00 46.31 190 THR A O 1
ATOM 1320 N N . GLN A 1 191 ? 23.031 -14.249 -37.372 1.00 45.47 191 GLN A N 1
ATOM 1321 C CA . GLN A 1 191 ? 23.489 -13.887 -36.033 1.00 45.47 191 GLN A CA 1
ATOM 1322 C C . GLN A 1 191 ? 24.943 -13.421 -36.133 1.00 45.47 191 GLN A C 1
ATOM 1324 O O . GLN A 1 191 ? 25.788 -14.166 -36.625 1.00 45.47 191 GLN A O 1
ATOM 1329 N N . ALA A 1 192 ? 25.238 -12.197 -35.692 1.00 46.38 192 ALA A N 1
ATOM 1330 C CA . ALA A 1 192 ? 26.608 -11.851 -35.349 1.00 46.38 192 ALA A CA 1
ATOM 1331 C C . ALA A 1 192 ? 26.845 -12.412 -33.943 1.00 46.38 192 ALA A C 1
ATOM 1333 O O . ALA A 1 192 ? 26.112 -12.074 -33.009 1.00 46.38 192 ALA A O 1
ATOM 1334 N N . GLU A 1 193 ? 27.792 -13.344 -33.829 1.00 43.53 193 GLU A N 1
ATOM 1335 C CA . GLU A 1 193 ? 28.092 -14.063 -32.591 1.00 43.53 193 GLU A CA 1
ATOM 1336 C C . GLU A 1 193 ? 28.321 -13.095 -31.422 1.00 43.53 193 GLU A C 1
ATOM 1338 O O . GLU A 1 193 ? 28.871 -12.001 -31.580 1.00 43.53 193 GLU A O 1
ATOM 1343 N N . ALA A 1 194 ? 27.854 -13.506 -30.241 1.00 43.19 194 ALA A N 1
ATOM 1344 C CA . ALA A 1 194 ? 28.048 -12.784 -28.996 1.00 43.19 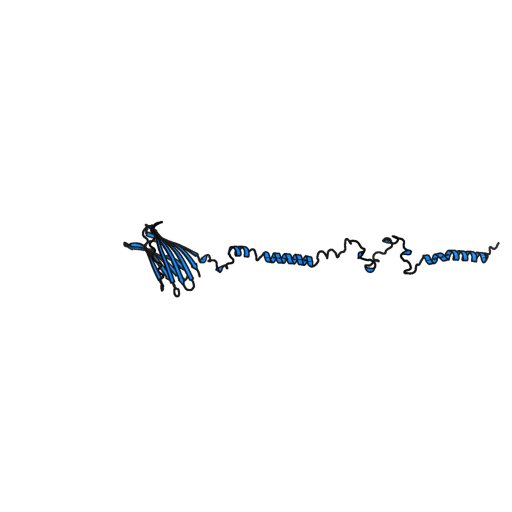194 ALA A CA 1
ATOM 1345 C C . ALA A 1 194 ? 29.542 -12.774 -28.642 1.00 43.19 194 ALA A C 1
ATOM 1347 O O . ALA A 1 194 ? 30.056 -13.692 -28.009 1.00 43.19 194 ALA A O 1
ATOM 1348 N N . GLU A 1 195 ? 30.258 -11.750 -29.092 1.00 50.62 195 GLU A N 1
ATOM 1349 C CA . GLU A 1 195 ? 31.665 -11.566 -28.758 1.00 50.62 195 GLU A CA 1
ATOM 1350 C C . GLU A 1 195 ? 31.769 -11.019 -27.328 1.00 50.62 195 GLU A C 1
ATOM 1352 O O . GLU A 1 195 ? 31.535 -9.835 -27.072 1.00 50.62 195 GLU A O 1
ATOM 1357 N N . SER A 1 196 ? 32.102 -11.896 -26.377 1.00 48.34 196 SER A N 1
ATOM 1358 C CA . SER A 1 196 ? 32.546 -11.512 -25.037 1.00 48.34 196 SER A CA 1
ATOM 1359 C C . SER A 1 196 ? 33.967 -10.960 -25.132 1.00 48.34 196 SER A C 1
ATOM 1361 O O . SER A 1 196 ? 34.932 -11.726 -25.175 1.00 48.34 196 SER A O 1
ATOM 1363 N N . MET A 1 197 ? 34.114 -9.641 -25.214 1.00 51.91 197 MET A N 1
ATOM 1364 C CA . MET A 1 197 ? 35.425 -9.003 -25.308 1.00 51.91 197 MET A CA 1
ATOM 1365 C C . MET A 1 197 ? 35.728 -8.247 -24.009 1.00 51.91 197 MET A C 1
ATOM 1367 O O . MET A 1 197 ? 34.998 -7.312 -23.680 1.00 51.91 197 MET A O 1
ATOM 1371 N N . PRO A 1 198 ? 36.793 -8.600 -23.264 1.00 52.34 198 PRO A N 1
ATOM 1372 C CA . PRO A 1 198 ? 37.295 -7.738 -22.204 1.00 52.34 198 PRO A CA 1
ATOM 1373 C C . PRO A 1 198 ? 37.886 -6.488 -22.865 1.00 52.34 198 PRO A C 1
ATOM 1375 O O . PRO A 1 198 ? 38.860 -6.576 -23.612 1.00 52.34 198 PRO A O 1
ATOM 1378 N N . ILE A 1 199 ? 37.276 -5.327 -22.648 1.00 54.28 199 ILE A N 1
ATOM 1379 C CA . ILE A 1 199 ? 37.724 -4.059 -23.233 1.00 54.28 199 ILE A CA 1
ATOM 1380 C C . ILE A 1 199 ? 38.233 -3.133 -22.140 1.00 54.28 199 ILE A C 1
ATOM 1382 O O . ILE A 1 199 ? 37.584 -2.936 -21.121 1.00 54.28 199 ILE A O 1
ATOM 1386 N N . SER A 1 200 ? 39.410 -2.550 -22.366 1.00 51.81 200 SER A N 1
ATOM 1387 C CA . SER A 1 200 ? 40.103 -1.741 -21.363 1.00 51.81 200 SER A CA 1
ATOM 1388 C C . SER A 1 200 ? 39.673 -0.269 -21.315 1.00 51.81 200 SER A C 1
ATOM 1390 O O . SER A 1 200 ? 40.173 0.446 -20.453 1.00 51.81 200 SER A O 1
ATOM 1392 N N . SER A 1 201 ? 38.817 0.229 -22.222 1.00 56.22 201 SER A N 1
ATOM 1393 C CA . SER A 1 201 ? 38.379 1.643 -22.174 1.00 56.22 201 SER A CA 1
ATOM 1394 C C . SER A 1 201 ? 37.229 2.031 -23.116 1.00 56.22 201 SER A C 1
ATOM 1396 O O . SER A 1 201 ? 36.338 2.770 -22.693 1.00 56.22 201 SER A O 1
ATOM 1398 N N . SER A 1 202 ? 37.207 1.570 -24.371 1.00 62.72 202 SER A N 1
ATOM 1399 C CA . SER A 1 202 ? 36.105 1.846 -25.307 1.00 62.72 202 SER A CA 1
ATOM 1400 C C . SER A 1 202 ? 36.006 0.823 -26.439 1.00 62.72 202 SER A C 1
ATOM 1402 O O . SER A 1 202 ? 36.976 0.139 -26.767 1.00 62.72 202 SER A O 1
ATOM 1404 N N . PHE A 1 203 ? 34.826 0.718 -27.051 1.00 63.84 203 PHE A N 1
ATOM 1405 C CA . PHE A 1 203 ? 34.627 -0.045 -28.282 1.00 63.84 203 PHE A CA 1
ATOM 1406 C C . PHE A 1 203 ? 33.709 0.695 -29.246 1.00 63.84 203 PHE A C 1
ATOM 1408 O O . PHE A 1 203 ? 32.820 1.436 -28.829 1.00 63.84 203 PHE A O 1
ATOM 1415 N N . GLN A 1 204 ? 33.912 0.449 -30.539 1.00 67.00 204 GLN A N 1
ATOM 1416 C CA . GLN A 1 204 ? 33.033 0.918 -31.600 1.00 67.00 204 GLN A CA 1
ATOM 1417 C C . GLN A 1 204 ? 32.330 -0.276 -32.232 1.00 67.00 204 GLN A C 1
ATOM 1419 O O . GLN A 1 204 ? 32.964 -1.196 -32.748 1.00 67.00 204 GLN A O 1
ATOM 1424 N N . LEU A 1 205 ? 31.006 -0.253 -32.202 1.00 66.56 205 LEU A N 1
ATOM 1425 C CA . LEU A 1 205 ? 30.169 -1.190 -32.924 1.00 66.56 205 LEU A CA 1
ATOM 1426 C C . LEU A 1 205 ? 29.791 -0.573 -34.269 1.00 66.56 205 LEU A C 1
ATOM 1428 O O . LEU A 1 205 ? 29.063 0.414 -34.311 1.00 66.56 205 LEU A O 1
ATOM 1432 N N . LEU A 1 206 ? 30.273 -1.175 -35.355 1.00 65.25 206 LEU A N 1
ATOM 1433 C CA . LEU A 1 206 ? 29.897 -0.827 -36.723 1.00 65.25 206 LEU A CA 1
ATOM 1434 C C . LEU A 1 206 ? 28.738 -1.717 -37.170 1.00 65.25 206 LEU A C 1
ATOM 1436 O O . LEU A 1 206 ? 28.924 -2.879 -37.526 1.00 65.25 206 LEU A O 1
ATOM 1440 N N . LEU A 1 207 ? 27.529 -1.166 -37.157 1.00 64.19 207 LEU A N 1
ATOM 1441 C CA . LEU A 1 207 ? 26.343 -1.828 -37.690 1.00 64.19 207 LEU A CA 1
ATOM 1442 C C . LEU A 1 207 ? 26.175 -1.404 -39.142 1.00 64.19 207 LEU A C 1
ATOM 1444 O O . LEU A 1 207 ? 25.836 -0.252 -39.414 1.00 64.19 207 LEU A O 1
ATOM 1448 N N . ARG A 1 208 ? 26.381 -2.329 -40.082 1.00 64.31 208 ARG A N 1
ATOM 1449 C CA . ARG A 1 208 ? 25.953 -2.109 -41.464 1.00 64.31 208 ARG A CA 1
ATOM 1450 C C . ARG A 1 208 ? 24.437 -2.258 -41.520 1.00 64.31 208 ARG A C 1
ATOM 1452 O O . ARG A 1 208 ? 23.914 -3.350 -41.298 1.00 64.31 208 ARG A O 1
ATOM 1459 N N . VAL A 1 209 ? 23.741 -1.175 -41.838 1.00 61.81 209 VAL A N 1
ATOM 1460 C CA . VAL A 1 209 ? 22.285 -1.180 -41.961 1.00 61.81 209 VAL A CA 1
ATOM 1461 C C . VAL A 1 209 ? 21.948 -0.750 -43.383 1.00 61.81 209 VAL A C 1
ATOM 1463 O O . VAL A 1 209 ? 22.023 0.421 -43.739 1.00 61.81 209 VAL A O 1
ATOM 1466 N N . GLU A 1 210 ? 21.647 -1.727 -44.237 1.00 62.84 210 GLU A N 1
ATOM 1467 C CA . GLU A 1 210 ? 21.140 -1.448 -45.582 1.00 62.84 210 GLU A CA 1
ATOM 1468 C C . GLU A 1 210 ? 19.719 -0.880 -45.488 1.00 62.84 210 GLU A C 1
ATOM 1470 O O . GLU A 1 210 ? 19.017 -1.096 -44.495 1.00 62.84 210 GLU A O 1
ATOM 1475 N N . ALA A 1 211 ? 19.282 -0.146 -46.514 1.00 57.88 211 ALA A N 1
ATOM 1476 C CA . ALA A 1 211 ? 17.926 0.385 -46.561 1.00 57.88 211 ALA A CA 1
ATOM 1477 C C . ALA A 1 211 ? 16.933 -0.769 -46.351 1.00 57.88 211 ALA A C 1
ATOM 1479 O O . ALA A 1 211 ? 16.955 -1.734 -47.113 1.00 57.88 211 ALA A O 1
ATOM 1480 N N . THR A 1 212 ? 16.080 -0.656 -45.324 1.00 59.84 212 THR A N 1
ATOM 1481 C CA . THR A 1 212 ? 15.108 -1.665 -44.839 1.00 59.84 212 THR A CA 1
ATOM 1482 C C . THR A 1 212 ? 15.602 -2.721 -43.834 1.00 59.84 212 THR A C 1
ATOM 1484 O O . THR A 1 212 ? 14.791 -3.530 -43.370 1.00 59.84 212 THR A O 1
ATOM 1487 N N . ASN A 1 213 ? 16.871 -2.692 -43.418 1.00 66.50 213 ASN A N 1
ATOM 1488 C CA . ASN A 1 213 ? 17.363 -3.551 -42.337 1.00 66.50 213 ASN A CA 1
ATOM 1489 C C . ASN A 1 213 ? 17.057 -2.961 -40.965 1.00 66.50 213 ASN A C 1
ATOM 1491 O O . ASN A 1 213 ? 17.119 -1.750 -40.748 1.00 66.50 213 ASN A O 1
ATOM 1495 N N . THR A 1 214 ? 16.757 -3.849 -40.020 1.00 72.00 214 THR A N 1
ATOM 1496 C CA . THR A 1 214 ? 16.670 -3.502 -38.604 1.00 72.00 214 THR A CA 1
ATOM 1497 C C . THR A 1 214 ? 17.746 -4.266 -37.849 1.00 72.00 214 THR A C 1
ATOM 1499 O O . THR A 1 214 ? 17.774 -5.498 -37.868 1.00 72.00 214 THR A O 1
ATOM 1502 N N . ALA A 1 215 ? 18.627 -3.534 -37.178 1.00 73.19 215 ALA A N 1
ATOM 1503 C CA . ALA A 1 215 ? 19.541 -4.100 -36.202 1.00 73.19 215 ALA A CA 1
ATOM 1504 C C . ALA A 1 215 ? 18.835 -4.126 -34.847 1.00 73.19 215 ALA A C 1
ATOM 1506 O O . ALA A 1 215 ? 18.396 -3.086 -34.355 1.00 73.19 215 ALA A O 1
ATOM 1507 N N . VAL A 1 216 ? 18.704 -5.308 -34.255 1.00 79.38 216 VAL A N 1
ATOM 1508 C CA . VAL A 1 216 ? 18.240 -5.471 -32.875 1.00 79.38 216 VAL A CA 1
ATOM 1509 C C . VAL A 1 216 ? 19.305 -6.189 -32.074 1.00 79.38 216 VAL A C 1
ATOM 1511 O O . VAL A 1 216 ? 20.012 -7.054 -32.593 1.00 79.38 216 VAL A O 1
ATOM 1514 N N . GLY A 1 217 ? 19.428 -5.839 -30.806 1.00 77.81 217 GLY A N 1
ATOM 1515 C CA . GLY A 1 217 ? 20.424 -6.457 -29.956 1.00 77.81 217 GLY A CA 1
ATOM 1516 C C . GLY A 1 217 ? 20.334 -5.994 -28.521 1.00 77.81 217 GLY A C 1
ATOM 1517 O O . GLY A 1 217 ? 19.557 -5.098 -28.188 1.00 77.81 217 GLY A O 1
ATOM 1518 N N . THR A 1 218 ? 21.182 -6.595 -27.700 1.00 80.56 218 THR A N 1
ATOM 1519 C CA . THR A 1 218 ? 21.341 -6.223 -26.300 1.00 80.56 218 THR A CA 1
ATOM 1520 C C . THR A 1 218 ? 22.803 -5.886 -26.052 1.00 80.56 218 THR A C 1
ATOM 1522 O O . THR A 1 218 ? 23.707 -6.623 -26.459 1.00 80.56 218 THR A O 1
ATOM 1525 N N . ILE A 1 219 ? 23.042 -4.754 -25.397 1.00 79.12 219 ILE A N 1
ATOM 1526 C CA . ILE A 1 219 ? 24.354 -4.363 -24.880 1.00 79.12 219 ILE A CA 1
ATOM 1527 C C . ILE A 1 219 ? 24.290 -4.513 -23.368 1.00 79.12 219 ILE A C 1
ATOM 1529 O O . ILE A 1 219 ? 23.490 -3.841 -22.723 1.00 79.12 219 ILE A O 1
ATOM 1533 N N . VAL A 1 220 ? 25.127 -5.377 -22.806 1.00 80.56 220 VAL A N 1
ATOM 1534 C CA . VAL A 1 220 ? 25.239 -5.565 -21.361 1.00 80.56 220 VAL A CA 1
ATOM 1535 C C . VAL A 1 220 ? 26.593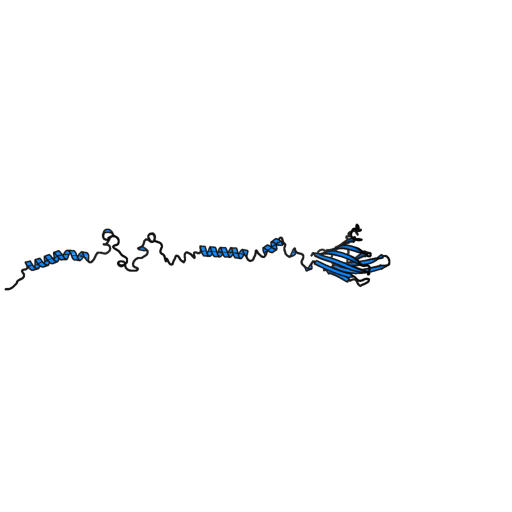 -5.045 -20.919 1.00 80.56 220 VAL A C 1
ATOM 1537 O O . VAL A 1 220 ? 27.625 -5.594 -21.288 1.00 80.56 220 VAL A O 1
ATOM 1540 N N . TYR A 1 221 ? 26.582 -3.981 -20.134 1.00 79.06 221 TYR A N 1
ATOM 1541 C CA . TYR A 1 221 ? 27.726 -3.533 -19.357 1.00 79.06 221 TYR A CA 1
ATOM 1542 C C . TYR A 1 221 ? 27.646 -4.174 -17.976 1.00 79.06 221 TYR A C 1
ATOM 1544 O O . TYR A 1 221 ? 26.600 -4.098 -17.339 1.00 79.06 221 TYR A O 1
ATOM 1552 N N . SER A 1 222 ? 28.728 -4.777 -17.500 1.00 76.00 222 SER A N 1
ATOM 1553 C CA . SER A 1 222 ? 28.821 -5.292 -16.138 1.00 76.00 222 SER A CA 1
ATOM 1554 C C . SER A 1 222 ? 30.182 -4.954 -15.546 1.00 76.00 222 SER A C 1
ATOM 1556 O O . SER A 1 222 ? 31.221 -5.251 -16.137 1.00 76.00 222 SER A O 1
ATOM 1558 N N . ASP A 1 223 ? 30.147 -4.365 -14.361 1.00 75.06 223 ASP A N 1
ATOM 1559 C CA . ASP A 1 223 ? 31.284 -4.087 -13.481 1.00 75.06 223 ASP A CA 1
ATOM 1560 C C . ASP A 1 223 ? 31.033 -4.773 -12.120 1.00 75.06 223 ASP A C 1
ATOM 1562 O O . ASP A 1 223 ? 29.983 -5.392 -11.932 1.00 75.06 223 ASP A O 1
ATOM 1566 N N . ALA A 1 224 ? 31.959 -4.660 -11.168 1.00 74.50 224 ALA A N 1
ATOM 1567 C CA . ALA A 1 224 ? 31.838 -5.206 -9.816 1.00 74.50 224 ALA A CA 1
ATOM 1568 C C . ALA A 1 224 ? 30.582 -4.715 -9.070 1.00 74.50 224 ALA A C 1
ATOM 1570 O O . ALA A 1 224 ? 30.013 -5.469 -8.284 1.00 74.50 224 ALA A O 1
ATOM 1571 N N . ASP A 1 225 ? 30.142 -3.483 -9.351 1.00 72.50 225 ASP A N 1
ATOM 1572 C CA . ASP A 1 225 ? 29.078 -2.802 -8.602 1.00 72.50 225 ASP A CA 1
ATOM 1573 C C . ASP A 1 225 ? 27.807 -2.521 -9.420 1.00 72.50 225 ASP A C 1
ATOM 1575 O O . ASP A 1 225 ? 26.834 -1.990 -8.892 1.00 72.50 225 ASP A O 1
ATOM 1579 N N . THR A 1 226 ? 27.805 -2.737 -10.740 1.00 76.06 226 THR A N 1
ATOM 1580 C CA . THR A 1 226 ? 26.667 -2.318 -11.579 1.00 76.06 226 THR A CA 1
ATOM 1581 C C . THR A 1 226 ? 26.571 -3.136 -12.857 1.00 76.06 226 THR A C 1
ATOM 1583 O O . THR A 1 226 ? 27.546 -3.285 -13.593 1.00 76.06 226 THR A O 1
ATOM 1586 N N . THR A 1 227 ? 25.360 -3.593 -13.168 1.00 82.25 227 THR A N 1
ATOM 1587 C CA . THR A 1 227 ? 24.991 -4.185 -14.457 1.00 82.25 227 THR A CA 1
ATOM 1588 C C . THR A 1 227 ? 24.006 -3.274 -15.186 1.00 82.25 227 THR A C 1
ATOM 1590 O O . THR A 1 227 ? 22.931 -2.964 -14.680 1.00 82.25 227 THR A O 1
ATOM 1593 N N . ILE A 1 228 ? 24.336 -2.855 -16.405 1.00 83.88 228 ILE A N 1
ATOM 1594 C CA . ILE A 1 228 ? 23.461 -2.065 -17.274 1.00 83.88 228 ILE A CA 1
ATOM 1595 C C . ILE A 1 228 ? 23.134 -2.901 -18.506 1.00 83.88 228 ILE A C 1
ATOM 1597 O O . ILE A 1 228 ? 24.020 -3.195 -19.303 1.00 83.88 228 ILE A O 1
ATOM 1601 N N . SER A 1 229 ? 21.862 -3.244 -18.690 1.00 85.38 229 SER A N 1
ATOM 1602 C CA . SER A 1 229 ? 21.375 -3.917 -19.897 1.00 85.38 229 SER A CA 1
ATOM 1603 C C . SER A 1 229 ? 20.634 -2.926 -20.783 1.00 85.38 229 SER A C 1
ATOM 1605 O O . SER A 1 229 ? 19.734 -2.234 -20.313 1.00 85.38 229 SER A O 1
ATOM 1607 N N . ILE A 1 230 ? 21.005 -2.836 -22.056 1.00 86.75 230 ILE A N 1
ATOM 1608 C CA . ILE A 1 230 ? 20.403 -1.933 -23.035 1.00 86.75 230 ILE A CA 1
ATOM 1609 C C . ILE A 1 230 ? 19.890 -2.765 -24.198 1.00 86.75 230 ILE A C 1
ATOM 1611 O O . ILE A 1 230 ? 20.664 -3.186 -25.059 1.00 86.75 230 ILE A O 1
ATOM 1615 N N . ASP A 1 231 ? 18.579 -2.949 -24.249 1.00 87.56 231 ASP A N 1
ATOM 1616 C CA . ASP A 1 231 ? 17.920 -3.515 -25.418 1.00 87.56 231 ASP A CA 1
ATOM 1617 C C . ASP A 1 231 ? 17.701 -2.405 -26.435 1.00 87.56 231 ASP A C 1
ATOM 1619 O O . ASP A 1 231 ? 17.102 -1.375 -26.114 1.00 87.56 231 ASP A O 1
ATOM 1623 N N . TYR A 1 232 ? 18.192 -2.592 -27.657 1.00 85.50 232 TYR A N 1
ATOM 1624 C CA . TYR A 1 232 ? 18.125 -1.572 -28.693 1.00 85.50 232 TYR A CA 1
ATOM 1625 C C . TYR A 1 232 ? 17.590 -2.101 -30.021 1.00 85.50 232 TYR A C 1
ATOM 1627 O O . TYR A 1 232 ? 17.659 -3.284 -30.361 1.00 85.50 232 TYR A O 1
ATOM 1635 N N . ARG A 1 233 ? 17.062 -1.158 -30.795 1.00 84.50 233 ARG A N 1
ATOM 1636 C CA . ARG A 1 233 ? 16.595 -1.298 -32.163 1.00 84.50 233 ARG A CA 1
ATOM 1637 C C . ARG A 1 233 ? 17.080 -0.095 -32.958 1.00 84.50 233 ARG A C 1
ATOM 1639 O O . ARG A 1 233 ? 16.765 1.043 -32.621 1.00 84.50 233 ARG A O 1
ATOM 1646 N N . ALA A 1 234 ? 17.792 -0.357 -34.041 1.00 80.19 234 ALA A N 1
ATOM 1647 C CA . ALA A 1 234 ? 18.265 0.655 -34.967 1.00 80.19 234 ALA A CA 1
ATOM 1648 C C . ALA A 1 234 ? 17.835 0.332 -36.398 1.00 80.19 234 ALA A C 1
ATOM 1650 O O . ALA A 1 234 ? 17.840 -0.832 -36.806 1.00 80.19 234 ALA A O 1
ATOM 1651 N N . LEU A 1 235 ? 17.479 1.359 -37.166 1.00 77.75 235 LEU A N 1
ATOM 1652 C CA . LEU A 1 235 ? 17.161 1.240 -38.590 1.00 77.75 235 LEU A CA 1
ATOM 1653 C C . LEU A 1 235 ? 17.951 2.279 -39.384 1.00 77.75 235 LEU A C 1
ATOM 1655 O O . LEU A 1 235 ? 18.306 3.320 -38.844 1.00 77.75 235 LEU A O 1
ATOM 1659 N N . ALA A 1 236 ? 18.185 2.015 -40.669 1.00 72.69 236 ALA A N 1
ATOM 1660 C CA . ALA A 1 236 ? 18.641 3.020 -41.623 1.00 72.69 236 ALA A CA 1
ATOM 1661 C C . ALA A 1 236 ? 17.517 3.300 -42.617 1.00 72.69 236 ALA A C 1
ATOM 1663 O O . ALA A 1 236 ? 17.038 2.405 -43.325 1.00 72.69 236 ALA A O 1
ATOM 1664 N N . LEU A 1 237 ? 17.073 4.554 -42.646 1.00 71.75 237 LEU A N 1
ATOM 1665 C CA . LEU A 1 237 ? 16.062 5.013 -43.586 1.00 71.75 237 LEU A CA 1
ATOM 1666 C C . LEU A 1 237 ? 16.723 5.373 -44.920 1.00 71.75 237 LEU A C 1
ATOM 1668 O O . LEU A 1 237 ? 17.882 5.775 -44.965 1.00 71.75 237 LEU A O 1
ATOM 1672 N N . SER A 1 238 ? 15.974 5.296 -46.021 1.00 64.25 238 SER A N 1
ATOM 1673 C CA . SER A 1 238 ? 16.464 5.676 -47.359 1.00 64.25 238 SER A CA 1
ATOM 1674 C C . SER A 1 238 ? 16.880 7.154 -47.468 1.00 64.25 238 SER A C 1
ATOM 1676 O O . SER A 1 238 ? 17.652 7.510 -48.354 1.00 64.25 238 SER A O 1
ATOM 1678 N N . GLY A 1 239 ? 16.420 8.006 -46.541 1.00 66.19 239 GLY A N 1
ATOM 1679 C CA . GLY A 1 239 ? 16.873 9.393 -46.368 1.00 66.19 239 GLY A CA 1
ATOM 1680 C C . GLY A 1 239 ? 18.250 9.530 -45.700 1.00 66.19 239 GLY A C 1
ATOM 1681 O O . GLY A 1 239 ? 18.845 10.603 -45.733 1.00 66.19 239 GLY A O 1
ATOM 1682 N N . GLY A 1 240 ? 18.815 8.440 -45.175 1.00 70.62 240 GLY A N 1
ATOM 1683 C CA . GLY A 1 240 ? 20.113 8.363 -44.497 1.00 70.62 240 GLY A CA 1
ATOM 1684 C C . GLY A 1 240 ? 20.134 8.845 -43.050 1.00 70.62 240 GLY A C 1
ATOM 1685 O O . GLY A 1 240 ? 21.217 8.983 -42.496 1.00 70.62 240 GLY A O 1
ATOM 1686 N N . ASP A 1 241 ? 18.967 9.074 -42.450 1.00 80.69 241 ASP A N 1
ATOM 1687 C CA . ASP A 1 241 ? 18.832 9.166 -40.997 1.00 80.69 241 ASP A CA 1
ATOM 1688 C C . ASP A 1 241 ? 18.761 7.755 -40.390 1.00 80.69 241 ASP A C 1
ATOM 1690 O O . ASP A 1 241 ? 18.148 6.841 -40.962 1.00 80.69 241 ASP A O 1
ATOM 1694 N N . CYS A 1 242 ? 19.357 7.597 -39.210 1.00 82.06 242 CYS A N 1
ATOM 1695 C CA . CYS A 1 242 ? 19.371 6.352 -38.454 1.00 82.06 242 CYS A CA 1
ATOM 1696 C C . CYS A 1 242 ? 18.559 6.503 -37.150 1.00 82.06 242 CYS A C 1
ATOM 1698 O O . CYS A 1 242 ? 19.111 6.972 -36.147 1.00 82.06 242 CYS A O 1
ATOM 1700 N N . PRO A 1 243 ? 17.262 6.142 -37.103 1.00 85.44 243 PRO A N 1
ATOM 1701 C CA . PRO A 1 243 ? 16.535 6.069 -35.838 1.00 85.44 243 PRO A CA 1
ATOM 1702 C C . PRO A 1 243 ? 17.103 4.965 -34.938 1.00 85.44 243 PRO A C 1
ATOM 1704 O O . PRO A 1 243 ? 17.294 3.824 -35.369 1.00 85.44 243 PRO A O 1
ATOM 1707 N N . PHE A 1 244 ? 17.336 5.316 -33.677 1.00 86.31 244 PHE A N 1
ATOM 1708 C CA . PHE A 1 244 ? 17.794 4.444 -32.606 1.00 86.31 244 PHE A CA 1
ATOM 1709 C C . PHE A 1 244 ? 16.814 4.525 -31.434 1.00 86.31 244 PHE A C 1
ATOM 1711 O O . PHE A 1 244 ? 16.628 5.583 -30.834 1.00 86.31 244 PHE A O 1
ATOM 1718 N N . ALA A 1 245 ? 16.218 3.393 -31.080 1.00 88.56 245 ALA A N 1
ATOM 1719 C CA . ALA A 1 245 ? 15.321 3.273 -29.941 1.00 88.56 245 ALA A CA 1
ATOM 1720 C C . ALA A 1 245 ? 15.773 2.132 -29.031 1.00 88.56 245 ALA A C 1
ATOM 1722 O O . ALA A 1 245 ? 16.251 1.106 -29.506 1.00 88.56 245 ALA A O 1
ATOM 1723 N N . GLY A 1 246 ? 15.597 2.277 -27.724 1.00 88.00 246 GLY A N 1
ATOM 1724 C CA . GLY A 1 246 ? 15.964 1.239 -26.773 1.00 88.00 246 GLY A CA 1
ATOM 1725 C C . GLY A 1 246 ? 15.532 1.522 -25.344 1.00 88.00 246 GLY A C 1
ATOM 1726 O O . GLY A 1 246 ? 15.024 2.597 -25.016 1.00 88.00 246 GLY A O 1
ATOM 1727 N N . THR A 1 247 ? 15.743 0.543 -24.478 1.00 89.50 247 THR A N 1
ATOM 1728 C CA . THR A 1 247 ? 15.493 0.641 -23.040 1.00 89.50 247 THR A CA 1
ATOM 1729 C C . THR A 1 247 ? 16.723 0.180 -22.287 1.00 89.50 247 THR A C 1
ATOM 1731 O O . THR A 1 247 ? 17.158 -0.957 -22.444 1.00 89.50 247 THR A O 1
ATOM 1734 N N . ALA A 1 248 ? 17.269 1.073 -21.469 1.00 87.06 248 ALA A N 1
ATOM 1735 C CA . ALA A 1 248 ? 18.354 0.780 -20.553 1.00 87.06 248 ALA A CA 1
ATOM 1736 C C . ALA A 1 248 ? 17.787 0.448 -19.170 1.00 87.06 248 ALA A C 1
ATOM 1738 O O . ALA A 1 248 ? 17.001 1.225 -18.625 1.00 87.06 248 ALA A O 1
ATOM 1739 N N . VAL A 1 249 ? 18.207 -0.675 -18.602 1.00 88.44 249 VAL A N 1
ATOM 1740 C CA . VAL A 1 249 ? 17.917 -1.099 -17.232 1.00 88.44 249 VAL A CA 1
ATOM 1741 C C . VAL A 1 249 ? 19.227 -1.097 -16.456 1.00 88.44 249 VAL A C 1
ATOM 1743 O O . VAL A 1 249 ? 20.185 -1.746 -16.864 1.00 88.44 249 VAL A O 1
ATOM 1746 N N . ILE A 1 250 ? 19.267 -0.341 -15.364 1.00 84.62 250 ILE A N 1
ATOM 1747 C CA . ILE A 1 250 ? 20.428 -0.151 -14.496 1.00 84.62 250 ILE A CA 1
ATOM 1748 C C . ILE A 1 250 ? 20.170 -0.931 -13.206 1.00 84.62 250 ILE A C 1
ATOM 1750 O O . ILE A 1 250 ? 19.351 -0.520 -12.386 1.00 84.62 250 ILE A O 1
ATOM 1754 N N . ALA A 1 251 ? 20.848 -2.058 -13.038 1.00 78.75 251 ALA A N 1
ATOM 1755 C CA . ALA A 1 251 ? 20.857 -2.835 -11.808 1.00 78.75 251 ALA A CA 1
ATOM 1756 C C . ALA A 1 251 ? 22.148 -2.529 -11.036 1.00 78.75 251 ALA A C 1
ATOM 1758 O O . ALA A 1 251 ? 23.240 -2.742 -11.562 1.00 78.75 251 ALA A O 1
ATOM 1759 N N . ASN A 1 252 ? 22.005 -2.013 -9.816 1.00 69.38 252 ASN A N 1
ATOM 1760 C CA . ASN A 1 252 ? 23.103 -1.826 -8.862 1.00 69.38 252 ASN A CA 1
ATOM 1761 C C . ASN A 1 252 ? 23.138 -2.994 -7.876 1.00 69.38 252 ASN A C 1
ATOM 1763 O O . ASN A 1 252 ? 22.040 -3.526 -7.587 1.00 69.38 252 ASN A O 1
#